Protein AF-0000000079959544 (afdb_homodimer)

Secondary structure (DSSP, 8-state):
-----------S---SS-SS-HHHHHHHHTT-TTSPEEPHHHHHHHHHHHHHHHHHHHHHHHHHHHTSSS--SEE-HHHHHHHHHH-GGGGGGTTTS-TT--HHHHHHH-/---------------SS-SS-HHHHHHHHTT-TTSPEEPHHHHHHHHHHHHHHHHHHHHHHHHHHHTSSS--SEE-HHHHHHHHHH-GGGGGGTTTS-TT--HHHHHHH-

Nearest PDB structures (foldseek):
  4g92-assembly1_C  TM=9.114E-01  e=3.186E-04  Aspergillus nidulans FGSC A4
  8com-assembly1_C  TM=7.267E-01  e=1.396E-02  Trypanosoma brucei brucei TREU927
  3b6f-assembly1_G  TM=7.085E-01  e=1.571E-02  Xenopus laevis
  8txx-assembly1_G  TM=6.227E-01  e=1.667E-02  Homo sapiens
  7edx-assembly1_j  TM=7.314E-01  e=6.886E-01  Homo sapiens

Solvent-accessible surface area (backbone atoms only — not comparable to full-atom values): 12872 Å² total; per-residue (Å²): 128,85,79,78,78,66,74,78,63,72,76,71,75,58,62,61,62,65,79,62,59,62,70,55,52,47,50,59,58,57,66,42,81,87,53,64,48,67,35,72,56,22,48,46,50,50,42,46,51,46,54,52,44,51,48,51,54,48,52,46,20,49,51,50,51,68,68,39,89,69,84,69,68,61,40,44,44,58,38,47,16,47,30,29,68,72,32,77,61,34,51,92,39,38,83,79,42,45,72,80,63,49,66,71,52,50,63,68,71,77,129,87,80,79,77,67,75,79,64,70,78,69,75,59,64,60,62,64,78,60,59,62,68,56,52,46,49,59,58,56,67,42,80,89,51,64,48,66,36,73,54,21,48,48,49,50,43,46,51,46,52,52,45,52,48,51,52,49,50,47,19,49,49,51,51,67,68,39,88,67,84,67,68,62,40,43,44,57,38,47,15,48,29,30,69,74,33,75,60,33,51,91,39,38,82,79,41,46,70,83,64,48,68,70,53,51,62,67,71,79

Foldseek 3Di:
DPPCVPPPPPPPPPVPDLPDDLVVLLCVVPVDVVDDDADSVRSVVVSVVVVVVVVVLVVLLVVQQVPDPDHDDDGDLLSSQVSLVVDDVNVVCCVVSDNPDDPVRVVVVD/DPPCVPPPPPPPPPPPDLPDDLVVLLCVVPVDVPDDDADSVRSVVVSVVVVVVVVVLVVLLVVQQVPDPDHDDDGDLLSSQVSLVVDDVNVVCNVVSDNPDDPVRVVVVD

Radius of gyration: 18.06 Å; Cα contacts (8 Å, |Δi|>4): 255; chains: 2; bounding box: 32×45×69 Å

pLDDT: mean 78.4, std 22.44, range [27.67, 96.44]

Sequence (220 aa):
MPYNNTPIAPSQEVSGQVSLPLARVQKIINADPERLHTSKNAAFAIALATEMFIQHLATTTHNVVKAERKPRRNIQYRDVSTAVAKTDNLEFLVDVVPKTMTFKEFKKKQMPYNNTPIAPSQEVSGQVSLPLARVQKIINADPERLHTSKNAAFAIALATEMFIQHLATTTHNVVKAERKPRRNIQYRDVSTAVAKTDNLEFLVDVVPKTMTFKEFKKKQ

Organism: NCBI:txid1448308

Structure (mmCIF, N/CA/C/O backbone):
data_AF-0000000079959544-model_v1
#
loop_
_entity.id
_entity.type
_entity.pdbx_description
1 polymer 'Histone-fold-containing protein'
#
loop_
_atom_site.group_PDB
_atom_site.id
_atom_site.type_symbol
_atom_site.label_atom_id
_atom_site.label_alt_id
_atom_site.label_comp_id
_atom_site.label_asym_id
_atom_site.label_entity_id
_atom_site.label_seq_id
_atom_site.pdbx_PDB_ins_code
_atom_site.Cartn_x
_atom_site.Cartn_y
_atom_site.Cartn_z
_atom_site.occupancy
_atom_site.B_iso_or_equiv
_atom_site.auth_seq_id
_atom_site.auth_comp_id
_atom_site.auth_asym_id
_atom_site.auth_atom_id
_atom_site.pdbx_PDB_model_num
ATOM 1 N N . MET A 1 1 ? 19.188 11.258 31.047 1 29.55 1 MET A N 1
ATOM 2 C CA . MET A 1 1 ? 18.25 10.133 31.094 1 29.55 1 MET A CA 1
ATOM 3 C C . MET A 1 1 ? 18.172 9.453 29.734 1 29.55 1 MET A C 1
ATOM 5 O O . MET A 1 1 ? 18.141 10.117 28.703 1 29.55 1 MET A O 1
ATOM 9 N N . PRO A 1 2 ? 18.672 8.203 29.5 1 30.78 2 PRO A N 1
ATOM 10 C CA . PRO A 1 2 ? 18.891 7.617 28.172 1 30.78 2 PRO A CA 1
ATOM 11 C C . PRO A 1 2 ? 17.594 7.449 27.391 1 30.78 2 PRO A C 1
ATOM 13 O O . PRO A 1 2 ? 16.547 7.148 27.969 1 30.78 2 PRO A O 1
ATOM 16 N N . TYR A 1 3 ? 17.297 8.305 26.469 1 31.3 3 TYR A N 1
ATOM 17 C CA . TYR A 1 3 ? 16.078 8.258 25.656 1 31.3 3 TYR A CA 1
ATOM 18 C C . TYR A 1 3 ? 15.898 6.875 25.031 1 31.3 3 TYR A C 1
ATOM 20 O O . TYR A 1 3 ? 16.75 6.418 24.266 1 31.3 3 TYR A O 1
ATOM 28 N N . ASN A 1 4 ? 15.25 5.871 25.734 1 29.47 4 ASN A N 1
ATOM 29 C CA . ASN A 1 4 ? 14.945 4.504 25.328 1 29.47 4 ASN A CA 1
ATOM 30 C C . ASN A 1 4 ? 14.32 4.457 23.938 1 29.47 4 ASN A C 1
ATOM 32 O O . ASN A 1 4 ? 13.203 4.938 23.734 1 29.47 4 ASN A O 1
ATOM 36 N N . ASN A 1 5 ? 15.023 4.695 22.859 1 30.94 5 ASN A N 1
ATOM 37 C CA . ASN A 1 5 ? 14.625 4.508 21.469 1 30.94 5 ASN A CA 1
ATOM 38 C C . ASN A 1 5 ? 14.023 3.127 21.234 1 30.94 5 ASN A C 1
ATOM 40 O O . ASN A 1 5 ? 14.711 2.209 20.797 1 30.94 5 ASN A O 1
ATOM 44 N N . THR A 1 6 ? 13.188 2.678 22.203 1 29.36 6 THR A N 1
ATOM 45 C CA . THR A 1 6 ? 12.641 1.338 22 1 29.36 6 THR A CA 1
ATOM 46 C C . THR A 1 6 ? 11.984 1.228 20.625 1 29.36 6 THR A C 1
ATOM 48 O O . THR A 1 6 ? 11.156 2.066 20.25 1 29.36 6 THR A O 1
ATOM 51 N N . PRO A 1 7 ? 12.492 0.554 19.703 1 28 7 PRO A N 1
ATOM 52 C CA . PRO A 1 7 ? 11.906 0.347 18.375 1 28 7 PRO A CA 1
ATOM 53 C C . PRO A 1 7 ? 10.438 -0.07 18.453 1 28 7 PRO A C 1
ATOM 55 O O . PRO A 1 7 ? 10.047 -0.841 19.328 1 28 7 PRO A O 1
ATOM 58 N N . ILE A 1 8 ? 9.477 0.835 18.344 1 32.97 8 ILE A N 1
ATOM 59 C CA . ILE A 1 8 ? 8.055 0.479 18.359 1 32.97 8 ILE A CA 1
ATOM 60 C C . ILE A 1 8 ? 7.84 -0.784 17.531 1 32.97 8 ILE A C 1
ATOM 62 O O . ILE A 1 8 ? 8.18 -0.821 16.344 1 32.97 8 ILE A O 1
ATOM 66 N N . ALA A 1 9 ? 7.875 -1.942 18.078 1 31.09 9 ALA A N 1
ATOM 67 C CA . ALA A 1 9 ? 7.551 -3.238 17.484 1 31.09 9 ALA A CA 1
ATOM 68 C C . ALA A 1 9 ? 6.293 -3.15 16.641 1 31.09 9 ALA A C 1
ATOM 70 O O . ALA A 1 9 ? 5.398 -2.348 16.906 1 31.09 9 ALA A O 1
ATOM 71 N N . PRO A 1 10 ? 6.398 -3.322 15.359 1 31.2 10 PRO A N 1
ATOM 72 C CA . PRO A 1 10 ? 5.137 -3.359 14.617 1 31.2 10 PRO A CA 1
ATOM 73 C C . PRO A 1 10 ? 3.98 -3.912 15.453 1 31.2 10 PRO A C 1
ATOM 75 O O . PRO A 1 10 ? 4.188 -4.793 16.297 1 31.2 10 PRO A O 1
ATOM 78 N N . SER A 1 11 ? 3.256 -3.084 16.094 1 33.31 11 SER A N 1
ATOM 79 C CA . SER A 1 11 ? 2.1 -3.684 16.75 1 33.31 11 SER A CA 1
ATOM 80 C C . SER A 1 11 ? 1.673 -4.973 16.062 1 33.31 11 SER A C 1
ATOM 82 O O . SER A 1 11 ? 1.359 -4.965 14.867 1 33.31 11 SER A O 1
ATOM 84 N N . GLN A 1 12 ? 2.256 -6.047 16.344 1 35.56 12 GLN A N 1
ATOM 85 C CA . GLN A 1 12 ? 1.989 -7.445 16.031 1 35.56 12 GLN A CA 1
ATOM 86 C C . GLN A 1 12 ? 0.494 -7.699 15.867 1 35.56 12 GLN A C 1
ATOM 88 O O . GLN A 1 12 ? 0.086 -8.781 15.438 1 35.56 12 GLN A O 1
ATOM 93 N N . GLU A 1 13 ? -0.314 -7.105 16.734 1 32.69 13 GLU A N 1
ATOM 94 C CA . GLU A 1 13 ? -1.631 -7.715 16.578 1 32.69 13 GLU A CA 1
ATOM 95 C C . GLU A 1 13 ? -2.215 -7.418 15.203 1 32.69 13 GLU A C 1
ATOM 97 O O . GLU A 1 13 ? -2.74 -6.328 14.969 1 32.69 13 GLU A O 1
ATOM 102 N N . VAL A 1 14 ? -1.515 -7.449 14.18 1 36.56 14 VAL A N 1
ATOM 103 C CA . VAL A 1 14 ? -2.258 -7.562 12.93 1 36.56 14 VAL A CA 1
ATOM 104 C C . VAL A 1 14 ? -3.539 -8.359 13.164 1 36.56 14 VAL A C 1
ATOM 106 O O . VAL A 1 14 ? -3.486 -9.547 13.508 1 36.56 14 VAL A O 1
ATOM 109 N N . SER A 1 15 ? -4.492 -7.922 13.789 1 36.22 15 SER A N 1
ATOM 110 C CA . SER A 1 15 ? -5.715 -8.719 13.789 1 36.22 15 SER A CA 1
ATOM 111 C C . SER A 1 15 ? -5.832 -9.547 12.508 1 36.22 15 SER A C 1
ATOM 113 O O . SER A 1 15 ? -5.418 -9.102 11.438 1 36.22 15 SER A O 1
ATOM 115 N N . GLY A 1 16 ? -5.633 -10.875 12.5 1 40.5 16 GLY A N 1
ATOM 116 C CA . GLY A 1 16 ? -5.855 -11.836 11.438 1 40.5 16 GLY A CA 1
ATOM 117 C C . GLY A 1 16 ? -6.754 -11.312 10.336 1 40.5 16 GLY A C 1
ATOM 118 O O . GLY A 1 16 ? -6.918 -11.961 9.297 1 40.5 16 GLY A O 1
ATOM 119 N N . GLN A 1 17 ? -7.711 -10.523 10.617 1 49 17 GLN A N 1
ATOM 120 C CA . GLN A 1 17 ? -8.68 -10.203 9.57 1 49 17 GLN A CA 1
ATOM 121 C C . GLN A 1 17 ? -8.195 -9.031 8.719 1 49 17 GLN A C 1
ATOM 123 O O . GLN A 1 17 ? -7.777 -8 9.25 1 49 17 GLN A O 1
ATOM 128 N N . VAL A 1 18 ? -7.609 -9.344 7.617 1 54.62 18 VAL A N 1
ATOM 129 C CA . VAL A 1 18 ? -7.395 -8.281 6.645 1 54.62 18 VAL A CA 1
ATOM 130 C C . VAL A 1 18 ? -8.523 -7.262 6.734 1 54.62 18 VAL A C 1
ATOM 132 O O . VAL A 1 18 ? -9.703 -7.625 6.656 1 54.62 18 VAL A O 1
ATOM 135 N N . SER A 1 19 ? -8.203 -6.066 7.199 1 66.31 19 SER A N 1
ATOM 136 C CA . SER A 1 19 ? -9.203 -5.031 7.406 1 66.31 19 SER A CA 1
ATOM 137 C C . SER A 1 19 ? -9.727 -4.492 6.074 1 66.31 19 SER A C 1
ATOM 139 O O . SER A 1 19 ? -10.867 -4.039 5.984 1 66.31 19 SER A O 1
ATOM 141 N N . LEU A 1 20 ? -8.773 -4.668 5.051 1 81.12 20 LEU A N 1
ATOM 142 C CA . LEU A 1 20 ? -9.227 -4.164 3.758 1 81.12 20 LEU A CA 1
ATOM 143 C C . LEU A 1 20 ? -10.164 -5.16 3.084 1 81.12 20 LEU A C 1
ATOM 145 O O . LEU A 1 20 ? -9.93 -6.371 3.127 1 81.12 20 LEU A O 1
ATOM 149 N N . PRO A 1 21 ? -11.297 -4.637 2.574 1 80.12 21 PRO A N 1
ATOM 150 C CA . PRO A 1 21 ? -12.172 -5.562 1.854 1 80.12 21 PRO A CA 1
ATOM 151 C C . PRO A 1 21 ? -11.492 -6.215 0.656 1 80.12 21 PRO A C 1
ATOM 153 O O . PRO A 1 21 ? -10.977 -5.516 -0.221 1 80.12 21 PRO A O 1
ATOM 156 N N . LEU A 1 22 ? -11.516 -7.512 0.655 1 85.19 22 LEU A N 1
ATOM 157 C CA . LEU A 1 22 ? -10.867 -8.273 -0.401 1 85.19 22 LEU A CA 1
ATOM 158 C C . LEU A 1 22 ? -11.469 -7.949 -1.763 1 85.19 22 LEU A C 1
ATOM 160 O O . LEU A 1 22 ? -10.758 -7.891 -2.766 1 85.19 22 LEU A O 1
ATOM 164 N N . ALA A 1 23 ? -12.781 -7.711 -1.755 1 85.12 23 ALA A N 1
ATOM 165 C CA . ALA A 1 23 ? -13.477 -7.418 -3.002 1 85.12 23 ALA A CA 1
ATOM 166 C C . ALA A 1 23 ? -12.93 -6.152 -3.656 1 85.12 23 ALA A C 1
ATOM 168 O O . ALA A 1 23 ? -12.789 -6.09 -4.879 1 85.12 23 ALA A O 1
ATOM 169 N N . ARG A 1 24 ? -12.594 -5.176 -2.871 1 86.44 24 ARG A N 1
ATOM 170 C CA . ARG A 1 24 ? -12.078 -3.92 -3.408 1 86.44 24 ARG A CA 1
ATOM 171 C C . ARG A 1 24 ? -10.641 -4.074 -3.883 1 86.44 24 ARG A C 1
ATOM 173 O O . ARG A 1 24 ? -10.258 -3.529 -4.922 1 86.44 24 ARG A O 1
ATOM 180 N N . VAL A 1 25 ? -9.914 -4.789 -3.143 1 90.5 25 VAL A N 1
ATOM 181 C CA . VAL A 1 25 ? -8.531 -5.062 -3.539 1 90.5 25 VAL A CA 1
ATOM 182 C C . VAL A 1 25 ? -8.516 -5.793 -4.879 1 90.5 25 VAL A C 1
ATOM 184 O O . VAL A 1 25 ? -7.773 -5.422 -5.789 1 90.5 25 VAL A O 1
ATOM 187 N N . GLN A 1 26 ? -9.383 -6.758 -4.988 1 89.88 26 GLN A N 1
ATOM 188 C CA . GLN A 1 26 ? -9.477 -7.523 -6.227 1 89.88 26 GLN A CA 1
ATOM 189 C C . GLN A 1 26 ? -9.906 -6.633 -7.391 1 89.88 26 GLN A C 1
ATOM 191 O O . GLN A 1 26 ? -9.406 -6.789 -8.508 1 89.88 26 GLN A O 1
ATOM 196 N N . LYS A 1 27 ? -10.797 -5.801 -7.113 1 89.31 27 LYS A N 1
ATOM 197 C CA . LYS A 1 27 ? -11.242 -4.871 -8.148 1 89.31 27 LYS A CA 1
ATOM 198 C C . LYS A 1 27 ? -10.07 -4.051 -8.688 1 89.31 27 LYS A C 1
ATOM 200 O O . LYS A 1 27 ? -9.961 -3.848 -9.898 1 89.31 27 LYS A O 1
ATOM 205 N N . ILE A 1 28 ? -9.25 -3.617 -7.812 1 91.25 28 ILE A N 1
ATOM 206 C CA . ILE A 1 28 ? -8.109 -2.801 -8.211 1 91.25 28 ILE A CA 1
ATOM 207 C C . ILE A 1 28 ? -7.121 -3.648 -9.016 1 91.25 28 ILE A C 1
ATOM 209 O O . ILE A 1 28 ? -6.594 -3.201 -10.031 1 91.25 28 ILE A O 1
ATOM 213 N N . ILE A 1 29 ? -6.879 -4.863 -8.578 1 91.25 29 ILE A N 1
ATOM 214 C CA . ILE A 1 29 ? -5.957 -5.773 -9.242 1 91.25 29 ILE A CA 1
ATOM 215 C C . ILE A 1 29 ? -6.465 -6.09 -10.648 1 91.25 29 ILE A C 1
ATOM 217 O O . ILE A 1 29 ? -5.695 -6.086 -11.609 1 91.25 29 ILE A O 1
ATOM 221 N N . ASN A 1 30 ? -7.754 -6.27 -10.781 1 87.31 30 ASN A N 1
ATOM 222 C CA . ASN A 1 30 ? -8.359 -6.742 -12.023 1 87.31 30 ASN A CA 1
ATOM 223 C C . ASN A 1 30 ? -8.703 -5.582 -12.953 1 87.31 30 ASN A C 1
ATOM 225 O O . ASN A 1 30 ? -9.242 -5.793 -14.039 1 87.31 30 ASN A O 1
ATOM 229 N N . ALA A 1 31 ? -8.461 -4.418 -12.445 1 84.5 31 ALA A N 1
ATOM 230 C CA . ALA A 1 31 ? -8.758 -3.254 -13.273 1 84.5 31 ALA A CA 1
ATOM 231 C C . ALA A 1 31 ? -7.914 -3.26 -14.547 1 84.5 31 ALA A C 1
ATOM 233 O O . ALA A 1 31 ? -8.258 -2.602 -15.531 1 84.5 31 ALA A O 1
ATOM 234 N N . ASP A 1 32 ? -6.883 -3.971 -14.484 1 82.25 32 ASP A N 1
ATOM 235 C CA . ASP A 1 32 ? -6.043 -4.148 -15.664 1 82.25 32 ASP A CA 1
ATOM 236 C C . ASP A 1 32 ? -6.316 -5.492 -16.328 1 82.25 32 ASP A C 1
ATOM 238 O O . ASP A 1 32 ? -5.91 -6.539 -15.828 1 82.25 32 ASP A O 1
ATOM 242 N N . PRO A 1 33 ? -6.93 -5.434 -17.531 1 83 33 PRO A N 1
ATOM 243 C CA . PRO A 1 33 ? -7.32 -6.684 -18.188 1 83 33 PRO A CA 1
ATOM 244 C C . PRO A 1 33 ? -6.125 -7.473 -18.719 1 83 33 PRO A C 1
ATOM 246 O O . PRO A 1 33 ? -6.262 -8.648 -19.062 1 83 33 PRO A O 1
ATOM 249 N N . GLU A 1 34 ? -4.957 -6.91 -18.797 1 86.25 34 GLU A N 1
ATOM 250 C CA . GLU A 1 34 ? -3.791 -7.602 -19.344 1 86.25 34 GLU A CA 1
ATOM 251 C C . GLU A 1 34 ? -3.104 -8.445 -18.266 1 86.25 34 GLU A C 1
ATOM 253 O O . GLU A 1 34 ? -2.213 -9.234 -18.578 1 86.25 34 GLU A O 1
ATOM 258 N N . ARG A 1 35 ? -3.666 -8.281 -17.109 1 86.19 35 ARG A N 1
ATOM 259 C CA . ARG A 1 35 ? -3.027 -9.023 -16.016 1 86.19 35 ARG A CA 1
ATOM 260 C C . ARG A 1 35 ? -3.66 -10.398 -15.852 1 86.19 35 ARG A C 1
ATOM 262 O O . ARG A 1 35 ? -4.832 -10.594 -16.188 1 86.19 35 ARG A O 1
ATOM 269 N N . LEU A 1 36 ? -2.842 -11.289 -15.445 1 89.88 36 LEU A N 1
ATOM 270 C CA . LEU A 1 36 ? -3.299 -12.641 -15.125 1 89.88 36 LEU A CA 1
ATOM 271 C C . LEU A 1 36 ? -4.316 -12.617 -13.992 1 89.88 36 LEU A C 1
ATOM 273 O O . LEU A 1 36 ? -4.336 -11.68 -13.188 1 89.88 36 LEU A O 1
ATOM 277 N N . HIS A 1 37 ? -5.129 -13.68 -14.008 1 91.81 37 HIS A N 1
ATOM 278 C CA . HIS A 1 37 ? -6.059 -13.867 -12.898 1 91.81 37 HIS A CA 1
ATOM 279 C C . HIS A 1 37 ? -5.32 -14.086 -11.586 1 91.81 37 HIS A C 1
ATOM 281 O O . HIS A 1 37 ? -4.352 -14.844 -11.531 1 91.81 37 HIS A O 1
ATOM 287 N N . THR A 1 38 ? -5.82 -13.391 -10.594 1 92.75 38 THR A N 1
ATOM 288 C CA . THR A 1 38 ? -5.223 -13.516 -9.266 1 92.75 38 THR A CA 1
ATOM 289 C C . THR A 1 38 ? -6.055 -14.453 -8.383 1 92.75 38 THR A C 1
ATOM 291 O O . THR A 1 38 ? -7.246 -14.219 -8.18 1 92.75 38 THR A O 1
ATOM 294 N N . SER A 1 39 ? -5.449 -15.516 -7.887 1 91.06 39 SER A N 1
ATOM 295 C CA . SER A 1 39 ? -6.129 -16.438 -6.984 1 91.06 39 SER A CA 1
ATOM 296 C C . SER A 1 39 ? -6.574 -15.734 -5.707 1 91.06 39 SER A C 1
ATOM 298 O O . SER A 1 39 ? -6.047 -14.68 -5.359 1 91.06 39 SER A O 1
ATOM 300 N N . LYS A 1 40 ? -7.504 -16.359 -4.965 1 87.62 40 LYS A N 1
ATOM 301 C CA . LYS A 1 40 ? -7.98 -15.805 -3.705 1 87.62 40 LYS A CA 1
ATOM 302 C C . LYS A 1 40 ? -6.848 -15.695 -2.688 1 87.62 40 LYS A C 1
ATOM 304 O O . LYS A 1 40 ? -6.758 -14.711 -1.952 1 87.62 40 LYS A O 1
ATOM 309 N N . ASN A 1 41 ? -5.98 -16.656 -2.701 1 90 41 ASN A N 1
ATOM 310 C CA . ASN A 1 41 ? -4.859 -16.656 -1.769 1 90 41 ASN A CA 1
ATOM 311 C C . ASN A 1 41 ? -3.867 -15.539 -2.1 1 90 41 ASN A C 1
ATOM 313 O O . ASN A 1 41 ? -3.301 -14.914 -1.198 1 90 41 ASN A O 1
ATOM 317 N N . ALA A 1 42 ? -3.697 -15.391 -3.365 1 93.12 42 ALA A N 1
ATOM 318 C CA . ALA A 1 42 ? -2.822 -14.305 -3.795 1 93.12 42 ALA A CA 1
ATOM 319 C C . ALA A 1 42 ? -3.428 -12.945 -3.457 1 93.12 42 ALA A C 1
ATOM 321 O O . ALA A 1 42 ? -2.727 -12.047 -2.988 1 93.12 42 ALA A O 1
ATOM 322 N N . ALA A 1 43 ? -4.68 -12.844 -3.686 1 91.88 43 ALA A N 1
ATOM 323 C CA . ALA A 1 43 ? -5.379 -11.609 -3.361 1 91.88 43 ALA A CA 1
ATOM 324 C C . ALA A 1 43 ? -5.293 -11.305 -1.868 1 91.88 43 ALA A C 1
ATOM 326 O O . ALA A 1 43 ? -5.141 -10.148 -1.473 1 91.88 43 ALA A O 1
ATOM 327 N N . PHE A 1 44 ? -5.324 -12.234 -1.107 1 89.44 44 PHE A N 1
ATOM 328 C CA . PHE A 1 44 ? -5.18 -12.086 0.336 1 89.44 44 PHE A CA 1
ATOM 329 C C . PHE A 1 44 ? -3.787 -11.578 0.692 1 89.44 44 PHE A C 1
ATOM 331 O O . PHE A 1 44 ? -3.641 -10.711 1.556 1 89.44 44 PHE A O 1
ATOM 338 N N . ALA A 1 45 ? -2.826 -12.156 0.126 1 93 45 ALA A N 1
ATOM 339 C CA . ALA A 1 45 ? -1.454 -11.719 0.362 1 93 45 ALA A CA 1
ATOM 340 C C . ALA A 1 45 ? -1.284 -10.242 0.007 1 93 45 ALA A C 1
ATOM 342 O O . ALA A 1 45 ? -0.637 -9.492 0.74 1 93 45 ALA A O 1
ATOM 343 N N . ILE A 1 46 ? -1.883 -9.891 -1.081 1 95 46 ILE A N 1
ATOM 344 C CA . ILE A 1 46 ? -1.786 -8.5 -1.525 1 95 46 ILE A CA 1
ATOM 345 C C . ILE A 1 46 ? -2.543 -7.598 -0.558 1 95 46 ILE A C 1
ATOM 347 O O . ILE A 1 46 ? -2.084 -6.496 -0.24 1 95 46 ILE A O 1
ATOM 351 N N . ALA A 1 47 ? -3.678 -8.055 -0.096 1 92.5 47 ALA A N 1
ATOM 352 C CA . ALA A 1 47 ? -4.449 -7.277 0.875 1 92.5 47 ALA A CA 1
ATOM 353 C C . ALA A 1 47 ? -3.662 -7.086 2.17 1 92.5 47 ALA A C 1
ATOM 355 O O . ALA A 1 47 ? -3.635 -5.984 2.729 1 92.5 47 ALA A O 1
ATOM 356 N N . LEU A 1 48 ? -3.033 -8.133 2.576 1 90.25 48 LEU A N 1
ATOM 357 C CA . LEU A 1 48 ? -2.193 -8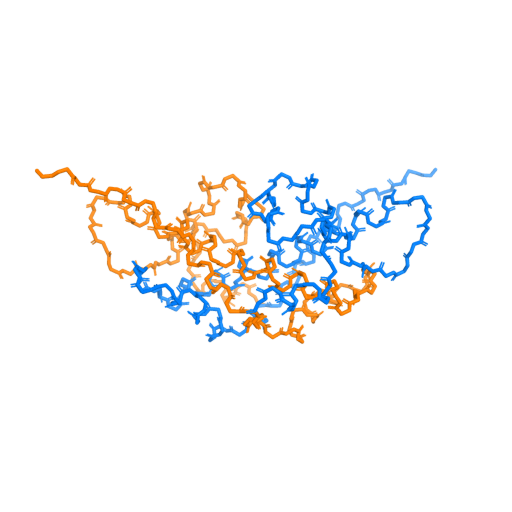.062 3.768 1 90.25 48 LEU A CA 1
ATOM 358 C C . LEU A 1 48 ? -1.032 -7.094 3.555 1 90.25 48 LEU A C 1
ATOM 360 O O . LEU A 1 48 ? -0.762 -6.246 4.406 1 90.25 48 LEU A O 1
ATOM 364 N N . ALA A 1 49 ? -0.357 -7.234 2.471 1 94.56 49 ALA A N 1
ATOM 365 C CA . ALA A 1 49 ? 0.743 -6.34 2.121 1 94.56 49 ALA A CA 1
ATOM 366 C C . ALA A 1 49 ? 0.279 -4.887 2.088 1 94.56 49 ALA A C 1
ATOM 368 O O . ALA A 1 49 ? 0.996 -3.988 2.535 1 94.56 49 ALA A O 1
ATOM 369 N N . THR A 1 50 ? -0.924 -4.719 1.564 1 94.88 50 THR A N 1
ATOM 370 C CA . THR A 1 50 ? -1.49 -3.379 1.444 1 94.88 50 THR A CA 1
ATOM 371 C C . THR A 1 50 ? -1.753 -2.777 2.822 1 94.88 50 THR A C 1
ATOM 373 O O . THR A 1 50 ? -1.487 -1.596 3.049 1 94.88 50 THR A O 1
ATOM 376 N N . GLU A 1 51 ? -2.236 -3.521 3.723 1 92.44 51 GLU A N 1
ATOM 377 C CA . GLU A 1 51 ? -2.445 -3.033 5.082 1 92.44 51 GLU A CA 1
ATOM 378 C C . GLU A 1 51 ? -1.125 -2.625 5.73 1 92.44 51 GLU A C 1
ATOM 380 O O . GLU A 1 51 ? -1.043 -1.58 6.379 1 92.44 51 GLU A O 1
ATOM 385 N N . MET A 1 52 ? -0.132 -3.426 5.516 1 92.38 52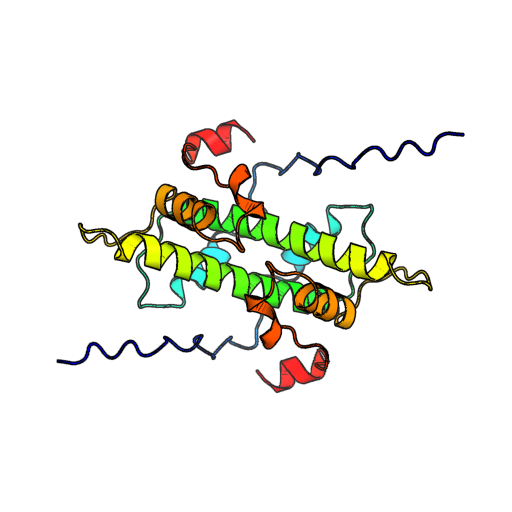 MET A N 1
ATOM 386 C CA . MET A 1 52 ? 1.187 -3.094 6.051 1 92.38 52 MET A CA 1
ATOM 387 C C . MET A 1 52 ? 1.733 -1.827 5.402 1 92.38 52 MET A C 1
ATOM 389 O O . MET A 1 52 ? 2.41 -1.032 6.059 1 92.38 52 MET A O 1
ATOM 393 N N . PHE A 1 53 ? 1.436 -1.711 4.184 1 94.38 53 PHE A N 1
ATOM 394 C CA . PHE A 1 53 ? 1.85 -0.503 3.48 1 94.38 53 PHE A CA 1
ATOM 395 C C . PHE A 1 53 ? 1.211 0.732 4.102 1 94.38 53 PHE A C 1
ATOM 397 O O . PHE A 1 53 ? 1.886 1.738 4.332 1 94.38 53 PHE A O 1
ATOM 404 N N . ILE A 1 54 ? -0.089 0.719 4.332 1 95.19 54 ILE A N 1
ATOM 405 C CA . ILE A 1 54 ? -0.783 1.844 4.953 1 95.19 54 ILE A CA 1
ATOM 406 C C . ILE A 1 54 ? -0.12 2.189 6.281 1 95.19 54 ILE A C 1
ATOM 408 O O . ILE A 1 54 ? 0.141 3.361 6.566 1 95.19 54 ILE A O 1
ATOM 412 N N . GLN A 1 55 ? 0.19 1.194 7.086 1 92.38 55 GLN A N 1
ATOM 413 C CA . GLN A 1 55 ? 0.843 1.416 8.375 1 92.38 55 GLN A CA 1
ATOM 414 C C . GLN A 1 55 ? 2.223 2.043 8.188 1 92.38 55 GLN A C 1
ATOM 416 O O . GLN A 1 55 ? 2.588 2.977 8.906 1 92.38 55 GLN A O 1
ATOM 421 N N . HIS A 1 56 ? 2.969 1.493 7.289 1 94.44 56 HIS A N 1
ATOM 422 C CA . HIS A 1 56 ? 4.305 2.008 7.008 1 94.44 56 HIS A CA 1
ATOM 423 C C . HIS A 1 56 ? 4.25 3.471 6.578 1 94.44 56 HIS A C 1
ATOM 425 O O . HIS A 1 56 ? 5.008 4.297 7.086 1 94.44 56 HIS A O 1
ATOM 431 N N . LEU A 1 57 ? 3.363 3.791 5.656 1 95.81 57 LEU A N 1
ATOM 432 C CA . LEU A 1 57 ? 3.225 5.16 5.176 1 95.81 57 LEU A CA 1
ATOM 433 C C . LEU A 1 57 ? 2.766 6.086 6.297 1 95.81 57 LEU A C 1
ATOM 435 O O . LEU A 1 57 ? 3.281 7.199 6.441 1 95.81 57 LEU A O 1
ATOM 439 N N . ALA A 1 58 ? 1.797 5.656 7.086 1 94.81 58 ALA A N 1
ATOM 440 C CA . ALA A 1 58 ? 1.317 6.449 8.219 1 94.81 58 ALA A CA 1
ATOM 441 C C . ALA A 1 58 ? 2.443 6.727 9.211 1 94.81 58 ALA A C 1
ATOM 443 O O . ALA A 1 58 ? 2.605 7.859 9.672 1 94.81 58 ALA A O 1
ATOM 444 N N . THR A 1 59 ? 3.213 5.703 9.508 1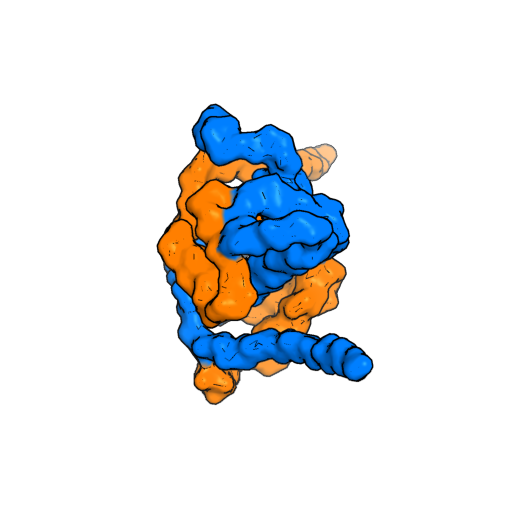 94.44 59 THR A N 1
ATOM 445 C CA . THR A 1 59 ? 4.32 5.844 10.445 1 94.44 59 THR A CA 1
ATOM 446 C C . THR A 1 59 ? 5.371 6.805 9.906 1 94.44 59 THR A C 1
ATOM 448 O O . THR A 1 59 ? 5.852 7.68 10.633 1 94.44 59 THR A O 1
ATOM 451 N N . THR A 1 60 ? 5.707 6.617 8.672 1 95.88 60 THR A N 1
ATOM 452 C CA . THR A 1 60 ? 6.699 7.484 8.047 1 95.88 60 THR A CA 1
ATOM 453 C C . THR A 1 60 ? 6.219 8.938 8.039 1 95.88 60 THR A C 1
ATOM 455 O O . THR A 1 60 ? 6.996 9.852 8.32 1 95.88 60 THR A O 1
ATOM 458 N N . THR A 1 61 ? 4.941 9.148 7.75 1 96.31 61 THR A N 1
ATOM 459 C CA . THR A 1 61 ? 4.359 10.484 7.75 1 96.31 61 THR A CA 1
ATOM 460 C C . THR A 1 61 ? 4.371 11.086 9.156 1 96.31 61 THR A C 1
ATOM 462 O O . THR A 1 61 ? 4.707 12.258 9.336 1 96.31 61 THR A O 1
ATOM 465 N N . HIS A 1 62 ? 4.059 10.289 10.109 1 94.75 62 HIS A N 1
ATOM 466 C CA . HIS A 1 62 ? 4.098 10.711 11.5 1 94.75 62 HIS A CA 1
ATOM 467 C C . HIS A 1 62 ? 5.5 11.172 11.898 1 94.75 62 HIS A C 1
ATOM 469 O O . HIS A 1 62 ? 5.656 12.195 12.57 1 94.75 62 HIS A O 1
ATOM 475 N N . ASN A 1 63 ? 6.465 10.438 11.477 1 94.38 63 ASN A N 1
ATOM 476 C CA . ASN A 1 63 ? 7.852 10.766 11.789 1 94.38 63 ASN A CA 1
ATOM 477 C C . ASN A 1 63 ? 8.258 12.102 11.18 1 94.38 63 ASN A C 1
ATOM 479 O O . ASN A 1 63 ? 9.039 12.852 11.766 1 94.38 63 ASN A O 1
ATOM 483 N N . VAL A 1 64 ? 7.766 12.367 10 1 94.5 64 VAL A N 1
ATOM 484 C CA . VAL A 1 64 ? 8.023 13.648 9.352 1 94.5 64 VAL A CA 1
ATOM 485 C C . VAL A 1 64 ? 7.488 14.789 10.219 1 94.5 64 VAL A C 1
ATOM 487 O O . VAL A 1 64 ? 8.18 15.789 10.43 1 94.5 64 VAL A O 1
ATOM 490 N N . VAL A 1 65 ? 6.27 14.633 10.75 1 95.31 65 VAL A N 1
ATOM 491 C CA . VAL A 1 65 ? 5.629 15.672 11.547 1 95.31 65 VAL A CA 1
ATOM 492 C C . VAL A 1 65 ? 6.359 15.828 12.875 1 95.31 65 VAL A C 1
ATOM 494 O O . VAL A 1 65 ? 6.617 16.953 13.328 1 95.31 65 VAL A O 1
ATOM 497 N N . LYS A 1 66 ? 6.777 14.742 13.461 1 94 66 LYS A N 1
ATOM 498 C CA . LYS A 1 66 ? 7.434 14.766 14.766 1 94 66 LYS A CA 1
ATOM 499 C C . LYS A 1 66 ? 8.836 15.352 14.664 1 94 66 LYS A C 1
ATOM 501 O O . LYS A 1 66 ? 9.391 15.828 15.664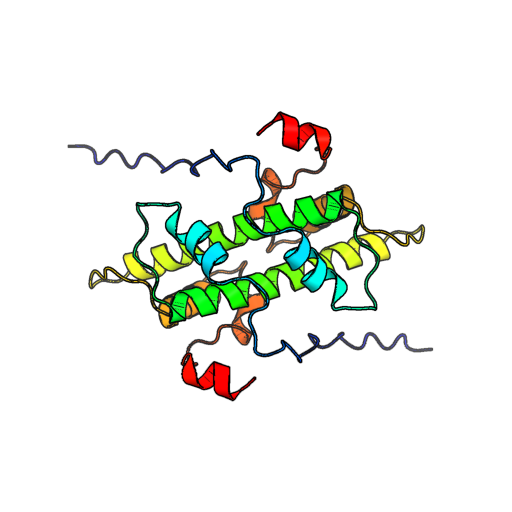 1 94 66 LYS A O 1
ATOM 506 N N . ALA A 1 67 ? 9.367 15.258 13.516 1 94.25 67 ALA A N 1
ATOM 507 C CA . ALA A 1 67 ? 10.719 15.781 13.312 1 94.25 67 ALA A CA 1
ATOM 508 C C . ALA A 1 67 ? 10.711 17.312 13.234 1 94.25 67 ALA A C 1
ATOM 510 O O . ALA A 1 67 ? 11.758 17.953 13.336 1 94.25 67 ALA A O 1
ATOM 511 N N . GLU A 1 68 ? 9.523 17.859 13.078 1 92.88 68 GLU A N 1
ATOM 512 C CA . GLU A 1 68 ? 9.422 19.312 13 1 92.88 68 GLU A CA 1
ATOM 513 C C . GLU A 1 68 ? 9.648 19.969 14.367 1 92.88 68 GLU A C 1
ATOM 515 O O . GLU A 1 68 ? 9.32 19.375 15.398 1 92.88 68 GLU A O 1
ATOM 520 N N . ARG A 1 69 ? 10.148 21.172 14.305 1 91.25 69 ARG A N 1
ATOM 521 C CA . ARG A 1 69 ? 10.469 21.906 15.523 1 91.25 69 ARG A CA 1
ATOM 522 C C . ARG A 1 69 ? 9.195 22.281 16.281 1 91.25 69 ARG A C 1
ATOM 524 O O . ARG A 1 69 ? 9.125 22.094 17.5 1 91.25 69 ARG A O 1
ATOM 531 N N . LYS A 1 70 ? 8.18 22.781 15.531 1 90.81 70 LYS A N 1
ATOM 532 C CA . LYS A 1 70 ? 6.902 23.141 16.125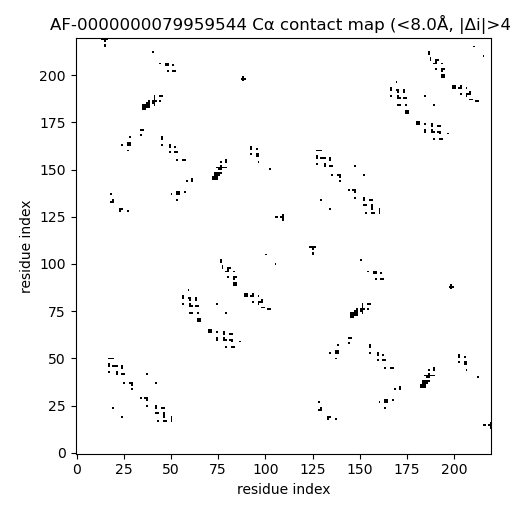 1 90.81 70 LYS A CA 1
ATOM 533 C C . LYS A 1 70 ? 5.977 21.938 16.219 1 90.81 70 LYS A C 1
ATOM 535 O O . LYS A 1 70 ? 5.645 21.312 15.203 1 90.81 70 LYS A O 1
ATOM 540 N N . PRO A 1 71 ? 5.676 21.594 17.469 1 88.94 71 PRO A N 1
ATOM 541 C CA . PRO A 1 71 ? 4.789 20.438 17.609 1 88.94 71 PRO A CA 1
ATOM 542 C C . PRO A 1 71 ? 3.424 20.656 16.969 1 88.94 71 PRO A C 1
ATOM 544 O O . PRO A 1 71 ? 2.865 21.75 17.062 1 88.94 71 PRO A O 1
ATOM 547 N N . ARG A 1 72 ? 3.004 19.766 16.234 1 90.5 72 ARG A N 1
ATOM 548 C CA . ARG A 1 72 ? 1.661 19.719 15.672 1 90.5 72 ARG A CA 1
ATOM 549 C C . ARG A 1 72 ? 0.922 18.469 16.109 1 90.5 72 ARG A C 1
ATOM 551 O O . ARG A 1 72 ? 1.547 17.469 16.5 1 90.5 72 ARG A O 1
ATOM 558 N N . ARG A 1 73 ? -0.426 18.656 16.109 1 88.44 73 ARG A N 1
ATOM 559 C CA . ARG A 1 73 ? -1.228 17.516 16.562 1 88.44 73 ARG A CA 1
ATOM 560 C C . ARG A 1 73 ? -1.944 16.859 15.391 1 88.44 73 ARG A C 1
ATOM 562 O O . ARG A 1 73 ? -2.701 15.898 15.578 1 88.44 73 ARG A O 1
ATOM 569 N N . ASN A 1 74 ? -1.735 17.359 14.211 1 93.12 74 ASN A N 1
ATOM 570 C CA . ASN A 1 74 ? -2.424 16.75 13.07 1 93.12 74 ASN A CA 1
ATOM 571 C C . ASN A 1 74 ? -1.468 16.5 11.906 1 93.12 74 ASN A C 1
ATOM 573 O O . ASN A 1 74 ? -0.402 17.109 11.828 1 93.12 74 ASN A O 1
ATOM 577 N N . ILE A 1 75 ? -1.805 15.562 11.148 1 94.31 75 ILE A N 1
ATOM 578 C CA . ILE A 1 75 ? -1.104 15.219 9.914 1 94.31 75 ILE A CA 1
ATOM 579 C C . ILE A 1 75 ? -1.836 15.828 8.727 1 94.31 75 ILE A C 1
ATOM 581 O O . ILE A 1 75 ? -3.061 15.719 8.617 1 94.31 75 ILE A O 1
ATOM 585 N N . GLN A 1 76 ? -1.1 16.484 7.84 1 93.88 76 GLN A N 1
ATOM 586 C CA . GLN A 1 76 ? -1.656 17.141 6.664 1 93.88 76 GLN A CA 1
ATOM 587 C C . GLN A 1 76 ? -1.142 16.5 5.379 1 93.88 76 GLN A C 1
ATOM 589 O O . GLN A 1 76 ? -0.229 15.672 5.414 1 93.88 76 GLN A O 1
ATOM 594 N N . TYR A 1 77 ? -1.78 16.906 4.305 1 93.88 77 TYR A N 1
ATOM 595 C CA . TYR A 1 77 ? -1.389 16.406 2.99 1 93.88 77 TYR A CA 1
ATOM 596 C C . TYR A 1 77 ? 0.103 16.609 2.754 1 93.88 77 TYR A C 1
ATOM 598 O O . TYR A 1 77 ? 0.795 15.695 2.303 1 93.88 77 TYR A O 1
ATOM 606 N N . ARG A 1 78 ? 0.583 17.797 3.018 1 93.56 78 ARG A N 1
ATOM 607 C CA . ARG A 1 78 ? 1.979 18.125 2.756 1 93.56 78 ARG A CA 1
ATOM 608 C C . ARG A 1 78 ? 2.916 17.172 3.486 1 93.56 78 ARG A C 1
ATOM 610 O O . ARG A 1 78 ? 4.023 16.891 3.016 1 93.56 78 ARG A O 1
ATOM 617 N N . ASP A 1 79 ? 2.496 16.719 4.68 1 95.81 79 ASP A N 1
ATOM 618 C CA . ASP A 1 79 ? 3.312 15.789 5.453 1 95.81 79 ASP A CA 1
ATOM 619 C C . ASP A 1 79 ? 3.432 14.438 4.746 1 95.81 79 ASP A C 1
ATOM 621 O O . ASP A 1 79 ? 4.504 13.828 4.742 1 95.81 79 ASP A O 1
ATOM 625 N N . VAL A 1 80 ? 2.316 14.016 4.148 1 96.12 80 VAL A N 1
ATOM 626 C CA . VAL A 1 80 ? 2.33 12.781 3.375 1 96.12 80 VAL A CA 1
ATOM 627 C C . VAL A 1 80 ? 3.252 12.938 2.168 1 96.12 80 VAL A C 1
ATOM 629 O O . VAL A 1 80 ? 4.09 12.07 1.904 1 96.12 80 VAL A O 1
ATOM 632 N N . SER A 1 81 ? 3.113 14.023 1.502 1 95.38 81 SER A N 1
ATOM 633 C CA . SER A 1 81 ? 3.949 14.297 0.337 1 95.38 81 SER A CA 1
ATOM 634 C C . SER A 1 81 ? 5.426 14.344 0.715 1 95.38 81 SER A C 1
ATOM 636 O O . SER A 1 81 ? 6.27 13.797 -0.001 1 95.38 81 SER A O 1
ATOM 638 N N . THR A 1 82 ? 5.719 14.969 1.778 1 95.5 82 THR A N 1
ATOM 639 C CA . THR A 1 82 ? 7.094 15.047 2.258 1 95.5 82 THR A CA 1
ATOM 640 C C . THR A 1 82 ? 7.625 13.656 2.602 1 95.5 82 THR A C 1
ATOM 642 O O . THR A 1 82 ? 8.758 13.312 2.248 1 95.5 82 THR A O 1
ATOM 645 N N . ALA A 1 83 ? 6.848 12.859 3.301 1 96.44 83 ALA A N 1
ATOM 646 C CA . ALA A 1 83 ? 7.238 11.492 3.639 1 96.44 83 ALA A CA 1
ATOM 647 C C . ALA A 1 83 ? 7.578 10.695 2.383 1 96.44 83 ALA A C 1
ATOM 649 O O . ALA A 1 83 ? 8.594 10 2.34 1 96.44 83 ALA A O 1
ATOM 650 N N . VAL A 1 84 ? 6.723 10.789 1.372 1 96.31 84 VAL A N 1
ATOM 651 C CA . VAL A 1 84 ? 6.918 10.086 0.112 1 96.31 84 VAL A CA 1
ATOM 652 C C . VAL A 1 84 ? 8.203 10.562 -0.558 1 96.31 84 VAL A C 1
ATOM 654 O O . VAL A 1 84 ? 8.984 9.75 -1.062 1 96.31 84 VAL A O 1
ATOM 657 N N . ALA A 1 85 ? 8.438 11.82 -0.542 1 94.88 85 ALA A N 1
ATOM 658 C CA . ALA A 1 85 ? 9.602 12.406 -1.201 1 94.88 85 ALA A CA 1
ATOM 659 C C . ALA A 1 85 ? 10.891 12.023 -0.488 1 94.88 85 ALA A C 1
ATOM 661 O O . ALA A 1 85 ? 11.938 11.859 -1.126 1 94.88 85 ALA A O 1
ATOM 662 N N . LYS A 1 86 ? 10.828 11.773 0.773 1 94.31 86 LYS A N 1
ATOM 663 C CA . LYS A 1 86 ? 12.039 11.594 1.562 1 94.31 86 LYS A CA 1
ATOM 664 C C . LYS A 1 86 ? 12.344 10.109 1.776 1 94.31 86 LYS A C 1
ATOM 666 O O . LYS A 1 86 ? 13.398 9.758 2.305 1 94.31 86 LYS A O 1
ATOM 671 N N . THR A 1 87 ? 11.406 9.258 1.479 1 94.25 87 THR A N 1
ATOM 672 C CA . THR A 1 87 ? 11.578 7.84 1.768 1 94.25 87 THR A CA 1
ATOM 673 C C . THR A 1 87 ? 11.844 7.055 0.486 1 94.25 87 THR A C 1
ATOM 675 O O . THR A 1 87 ? 10.992 6.996 -0.402 1 94.25 87 THR A O 1
ATOM 678 N N . ASP A 1 88 ? 12.922 6.34 0.501 1 93.69 88 ASP A N 1
ATOM 679 C CA . ASP A 1 88 ? 13.406 5.68 -0.709 1 93.69 88 ASP A CA 1
ATOM 680 C C . ASP A 1 88 ? 12.391 4.656 -1.217 1 93.69 88 ASP A C 1
ATOM 682 O O . ASP A 1 88 ? 12.109 4.594 -2.414 1 93.69 88 ASP A O 1
ATOM 686 N N . ASN A 1 89 ? 11.875 3.91 -0.353 1 93.38 89 ASN A N 1
ATOM 687 C CA . ASN A 1 89 ? 11.016 2.82 -0.805 1 93.38 89 ASN A CA 1
ATOM 688 C C . ASN A 1 89 ? 9.633 3.326 -1.198 1 93.38 89 ASN A C 1
ATOM 690 O O . ASN A 1 89 ? 8.773 2.543 -1.611 1 93.38 89 ASN A O 1
ATOM 694 N N . LEU A 1 90 ? 9.445 4.613 -1.166 1 95.44 90 LEU A N 1
ATOM 695 C CA . LEU A 1 90 ? 8.18 5.207 -1.564 1 95.44 90 LEU A CA 1
ATOM 696 C C . LEU A 1 90 ? 8.336 6.027 -2.84 1 95.44 90 LEU A C 1
ATOM 698 O O . LEU A 1 90 ? 7.418 6.75 -3.238 1 95.44 90 LEU A O 1
ATOM 702 N N . GLU A 1 91 ? 9.422 5.867 -3.463 1 92.88 91 GLU A N 1
ATOM 703 C CA . GLU A 1 91 ? 9.75 6.672 -4.633 1 92.88 91 GLU A CA 1
ATOM 704 C C . GLU A 1 91 ? 8.719 6.496 -5.738 1 92.88 91 GLU A C 1
ATOM 706 O O . GLU A 1 91 ? 8.43 7.43 -6.488 1 92.88 91 GLU A O 1
ATOM 711 N N . PHE A 1 92 ? 8.156 5.344 -5.871 1 91.25 92 PHE A N 1
ATOM 712 C CA . PHE A 1 92 ? 7.203 5.051 -6.934 1 91.25 92 PHE A CA 1
ATOM 713 C C . PHE A 1 92 ? 5.934 5.879 -6.762 1 91.25 92 PHE A C 1
ATOM 715 O O . PHE A 1 92 ? 5.117 5.973 -7.68 1 91.25 92 PHE A O 1
ATOM 722 N N . LEU A 1 93 ? 5.848 6.617 -5.668 1 94 93 LEU A N 1
ATOM 723 C CA . LEU A 1 93 ? 4.637 7.375 -5.367 1 94 93 LEU A CA 1
ATOM 724 C C . LEU A 1 93 ? 4.852 8.859 -5.617 1 94 93 LEU A C 1
ATOM 726 O O . LEU A 1 93 ? 3.912 9.656 -5.52 1 94 93 LEU A O 1
ATOM 730 N N . VAL A 1 94 ? 5.992 9.367 -5.898 1 90.94 94 VAL A N 1
ATOM 731 C CA . VAL A 1 94 ? 6.363 10.781 -5.875 1 90.94 94 VAL A CA 1
ATOM 732 C C . VAL A 1 94 ? 5.492 11.562 -6.859 1 90.94 94 VAL A C 1
ATOM 734 O O . VAL A 1 94 ? 5.105 12.703 -6.586 1 90.94 94 VAL A O 1
ATOM 737 N N . ASP A 1 95 ? 5.047 10.93 -7.91 1 87.94 95 ASP A N 1
ATOM 738 C CA . ASP A 1 95 ? 4.25 11.633 -8.914 1 87.94 95 ASP A CA 1
ATOM 739 C C . ASP A 1 95 ? 2.764 11.594 -8.555 1 87.94 95 ASP A C 1
ATOM 741 O O . ASP A 1 95 ? 1.975 12.391 -9.07 1 87.94 95 ASP A O 1
ATOM 745 N N . VAL A 1 96 ? 2.379 10.711 -7.762 1 84.62 96 VAL A N 1
ATOM 746 C CA . VAL A 1 96 ? 0.979 10.508 -7.402 1 84.62 96 VAL A CA 1
ATOM 747 C C . VAL A 1 96 ? 0.616 11.398 -6.215 1 84.62 96 VAL A C 1
ATOM 749 O O . VAL A 1 96 ? -0.521 11.859 -6.105 1 84.62 96 VAL A O 1
ATOM 752 N N . VAL A 1 97 ? 1.556 11.547 -5.312 1 89.38 97 VAL A N 1
ATOM 753 C CA . VAL A 1 97 ? 1.383 12.406 -4.141 1 89.38 97 VAL A CA 1
ATOM 754 C C . VAL A 1 97 ? 2.426 13.523 -4.156 1 89.38 97 VAL A C 1
ATOM 756 O O . VAL A 1 97 ? 3.357 13.516 -3.35 1 89.38 97 VAL A O 1
ATOM 759 N N . PRO A 1 98 ? 2.111 14.5 -5.086 1 82.06 98 PRO A N 1
ATOM 760 C CA . PRO A 1 98 ? 3.123 15.547 -5.203 1 82.06 98 PRO A CA 1
ATOM 761 C C . PRO A 1 98 ? 3.072 16.547 -4.051 1 82.06 98 PRO A C 1
ATOM 763 O O . PRO A 1 98 ? 2.068 16.625 -3.338 1 82.06 98 PRO A O 1
ATOM 766 N N . LYS A 1 99 ? 4.121 17.359 -3.855 1 79.25 99 LYS A N 1
ATOM 767 C CA . LYS A 1 99 ? 4.266 18.328 -2.779 1 79.25 99 LYS A CA 1
ATOM 768 C C . LYS A 1 99 ? 3.336 19.531 -2.986 1 79.25 99 LYS A C 1
ATOM 770 O O . LYS A 1 99 ? 2.889 20.141 -2.021 1 79.25 99 LYS A O 1
ATOM 775 N N . THR A 1 100 ? 2.965 19.797 -4.098 1 68.81 100 THR A N 1
ATOM 776 C CA . THR A 1 100 ? 2.328 21.078 -4.383 1 68.81 100 THR A CA 1
ATOM 777 C C . THR A 1 100 ? 0.825 20.891 -4.582 1 68.81 100 THR A C 1
ATOM 779 O O . THR A 1 100 ? 0.122 21.844 -4.914 1 68.81 100 THR A O 1
ATOM 782 N N . MET A 1 101 ? 0.28 19.734 -4.391 1 62.53 101 MET A N 1
ATOM 783 C CA . MET A 1 101 ? -1.115 19.641 -4.812 1 62.53 101 MET A CA 1
ATOM 784 C C . MET A 1 101 ? -2.051 19.703 -3.609 1 62.53 101 MET A C 1
ATOM 786 O O . MET A 1 101 ? -1.702 19.25 -2.52 1 62.53 101 MET A O 1
ATOM 790 N N . THR A 1 102 ? -2.988 20.672 -3.674 1 58 102 THR A N 1
ATOM 791 C CA . THR A 1 102 ? -4.078 20.703 -2.703 1 58 102 THR A CA 1
ATOM 792 C C . THR A 1 102 ? -5.172 19.703 -3.096 1 58 102 THR A C 1
ATOM 794 O O . THR A 1 102 ? -5.207 19.234 -4.234 1 58 102 THR A O 1
ATOM 797 N N . PHE A 1 103 ? -5.934 19.125 -2.07 1 56.5 103 PHE A N 1
ATOM 798 C CA . PHE A 1 103 ? -7.07 18.25 -2.328 1 56.5 103 PHE A CA 1
ATOM 799 C C . PHE A 1 103 ? -7.914 18.781 -3.48 1 56.5 103 PHE A C 1
ATOM 801 O O . PHE A 1 103 ? -8.336 18.016 -4.352 1 56.5 103 PHE A O 1
ATOM 808 N N . LYS A 1 104 ? -8.211 20.062 -3.383 1 57.31 104 LYS A N 1
ATOM 809 C CA . LYS A 1 104 ? -9.023 20.734 -4.398 1 57.31 104 LYS A CA 1
ATOM 810 C C . LYS A 1 104 ? -8.406 20.562 -5.785 1 57.31 104 LYS A C 1
ATOM 812 O O . LYS A 1 104 ? -9.117 20.312 -6.762 1 57.31 104 LYS A O 1
ATOM 817 N N . GLU A 1 105 ? -7.242 20.594 -5.836 1 58.97 105 GLU A N 1
ATOM 818 C CA . GLU A 1 105 ? -6.547 20.516 -7.113 1 58.97 105 GLU A CA 1
ATOM 819 C C . GLU A 1 105 ? -6.535 19.078 -7.645 1 58.97 105 GLU A C 1
ATOM 821 O O . GLU A 1 105 ? -6.652 18.859 -8.852 1 58.97 105 GLU A O 1
ATOM 826 N N . PHE A 1 106 ? -6.484 18.219 -6.75 1 56.97 106 PHE A N 1
ATOM 827 C CA . PHE A 1 106 ? -6.492 16.828 -7.148 1 56.97 106 PHE A CA 1
ATOM 828 C C . PHE A 1 106 ? -7.852 16.438 -7.715 1 56.97 106 PHE A C 1
ATOM 830 O O . PHE A 1 106 ? -7.926 15.75 -8.742 1 56.97 106 PHE A O 1
ATOM 837 N N . LYS A 1 107 ? -8.812 16.828 -6.973 1 57.91 107 LYS A N 1
ATOM 838 C CA . LYS A 1 107 ? -10.156 16.547 -7.457 1 57.91 107 LYS A CA 1
ATOM 839 C C . LYS A 1 107 ? -10.391 17.188 -8.82 1 57.91 107 LYS A C 1
ATOM 841 O O . LYS A 1 107 ? -11.164 16.672 -9.633 1 57.91 107 LYS A O 1
ATOM 846 N N . LYS A 1 108 ? -9.719 18.344 -9 1 55.78 108 LYS A N 1
ATOM 847 C CA . LYS A 1 108 ? -9.922 19.031 -10.273 1 55.78 108 LYS A CA 1
ATOM 848 C C . LYS A 1 108 ? -9.211 18.297 -11.406 1 55.78 108 LYS A C 1
ATOM 850 O O . LYS A 1 108 ? -9.641 18.359 -12.562 1 55.78 108 LYS A O 1
ATOM 855 N N . LYS A 1 109 ? -8.258 17.594 -11.055 1 52.28 109 LYS A N 1
ATOM 856 C CA . LYS A 1 109 ? -7.48 16.938 -12.109 1 52.28 109 LYS A CA 1
ATOM 857 C C . LYS A 1 109 ? -8.055 15.57 -12.453 1 52.28 109 LYS A C 1
ATOM 859 O O . LYS A 1 109 ? -7.645 14.953 -13.43 1 52.28 109 LYS A O 1
ATOM 864 N N . GLN A 1 110 ? -8.914 15.031 -11.703 1 47.91 110 GLN A N 1
ATOM 865 C CA . GLN A 1 110 ? -9.602 13.789 -12.039 1 47.91 110 GLN A CA 1
ATOM 866 C C . GLN A 1 110 ? -10.844 14.055 -12.883 1 47.91 110 GLN A C 1
ATOM 868 O O . GLN A 1 110 ? -11.156 13.297 -13.805 1 47.91 110 GLN A O 1
ATOM 873 N N . MET B 1 1 ? 8.914 -8.195 -38.688 1 30.25 1 MET B N 1
ATOM 874 C CA . MET B 1 1 ? 7.93 -7.184 -38.312 1 30.25 1 MET B CA 1
ATOM 875 C C . MET B 1 1 ? 8.25 -6.586 -36.938 1 30.25 1 MET B C 1
ATOM 877 O O . MET B 1 1 ? 8.656 -7.305 -36.031 1 30.25 1 MET B O 1
ATOM 881 N N . PRO B 1 2 ? 8.688 -5.312 -36.781 1 31.3 2 PRO B N 1
ATOM 882 C CA . PRO B 1 2 ? 9.281 -4.773 -35.562 1 31.3 2 PRO B CA 1
ATOM 883 C C . PRO B 1 2 ? 8.32 -4.797 -34.375 1 31.3 2 PRO B C 1
ATOM 885 O O . PRO B 1 2 ? 7.117 -4.59 -34.562 1 31.3 2 PRO B O 1
ATOM 888 N N . TYR B 1 3 ? 8.445 -5.719 -33.438 1 31.38 3 TYR B N 1
ATOM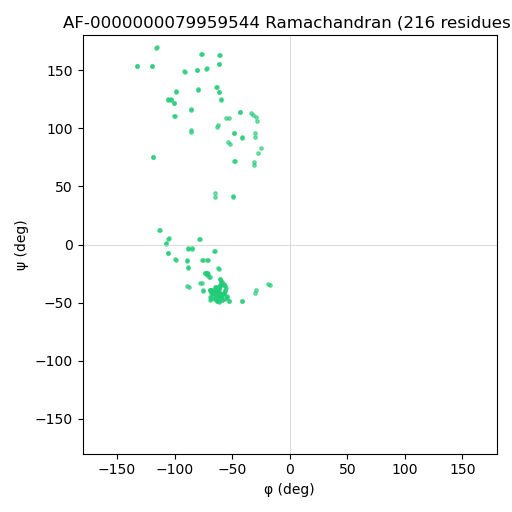 889 C CA . TYR B 1 3 ? 7.574 -5.875 -32.281 1 31.38 3 TYR B CA 1
ATOM 890 C C . TYR B 1 3 ? 7.469 -4.57 -31.5 1 31.38 3 TYR B C 1
ATOM 892 O O . TYR B 1 3 ? 8.484 -4.031 -31.062 1 31.38 3 TYR B O 1
ATOM 900 N N . ASN B 1 4 ? 6.516 -3.643 -31.828 1 30.16 4 ASN B N 1
ATOM 901 C CA . ASN B 1 4 ? 6.215 -2.35 -31.219 1 30.16 4 ASN B CA 1
ATOM 902 C C . ASN B 1 4 ? 6.105 -2.457 -29.703 1 30.16 4 ASN B C 1
ATOM 904 O O . ASN B 1 4 ? 5.188 -3.098 -29.188 1 30.16 4 ASN B O 1
ATOM 908 N N . ASN B 1 5 ? 7.156 -2.641 -28.938 1 29.88 5 ASN B N 1
ATOM 909 C CA . ASN B 1 5 ? 7.273 -2.598 -27.484 1 29.88 5 ASN B CA 1
ATOM 910 C C . ASN B 1 5 ? 6.641 -1.333 -26.906 1 29.88 5 ASN B C 1
ATOM 912 O O . ASN B 1 5 ? 7.34 -0.356 -26.625 1 29.88 5 ASN B O 1
ATOM 916 N N . THR B 1 6 ? 5.484 -0.958 -27.438 1 29.11 6 THR B N 1
ATOM 917 C CA . THR B 1 6 ? 4.918 0.279 -26.906 1 29.11 6 THR B CA 1
ATOM 918 C C . THR B 1 6 ? 4.77 0.205 -25.391 1 29.11 6 THR B C 1
ATOM 920 O O . THR B 1 6 ? 4.223 -0.765 -24.859 1 29.11 6 THR B O 1
ATOM 923 N N . PRO B 1 7 ? 5.508 0.871 -24.625 1 27.67 7 PRO B N 1
ATOM 924 C CA . PRO B 1 7 ? 5.441 0.911 -23.156 1 27.67 7 PRO B CA 1
ATOM 925 C C . PRO B 1 7 ? 4.023 1.141 -22.641 1 27.67 7 PRO B C 1
ATOM 927 O O . PRO B 1 7 ? 3.262 1.913 -23.234 1 27.67 7 PRO B O 1
ATOM 930 N N . ILE B 1 8 ? 3.256 0.121 -22.281 1 32.25 8 ILE B N 1
ATOM 931 C CA . ILE B 1 8 ? 1.914 0.275 -21.719 1 32.25 8 ILE B CA 1
ATOM 932 C C . ILE B 1 8 ? 1.896 1.425 -20.719 1 32.25 8 ILE B C 1
ATOM 934 O O . ILE B 1 8 ? 2.656 1.421 -19.75 1 32.25 8 ILE B O 1
ATOM 938 N N . ALA B 1 9 ? 1.584 2.615 -21.078 1 30.91 9 ALA B N 1
ATOM 939 C CA . ALA B 1 9 ? 1.377 3.814 -20.266 1 30.91 9 ALA B CA 1
ATOM 940 C C . ALA B 1 9 ? 0.551 3.502 -19.016 1 30.91 9 ALA B C 1
ATOM 942 O O . ALA B 1 9 ? -0.293 2.604 -19.031 1 30.91 9 ALA B O 1
ATOM 943 N N . PRO B 1 10 ? 1.096 3.607 -17.859 1 30.75 10 PRO B N 1
ATOM 944 C CA . PRO B 1 10 ? 0.226 3.418 -16.703 1 30.75 10 PRO B CA 1
ATOM 945 C C . PRO B 1 10 ? -1.216 3.842 -16.969 1 30.75 10 PRO B C 1
ATOM 947 O O . PRO B 1 10 ? -1.456 4.785 -17.719 1 30.75 10 PRO B O 1
ATOM 950 N N . SER B 1 11 ? -2.047 2.945 -17.312 1 33.12 11 SER B N 1
ATOM 951 C CA . SER B 1 11 ? -3.43 3.396 -17.438 1 33.12 11 SER B CA 1
ATOM 952 C C . SER B 1 11 ? -3.701 4.59 -16.516 1 33.12 11 SER B C 1
ATOM 954 O O . SER B 1 11 ? -3.578 4.48 -15.297 1 33.12 11 SER B O 1
ATOM 956 N N . GLN B 1 12 ? -3.334 5.738 -16.844 1 35.12 12 GLN B N 1
ATOM 957 C CA . GLN B 1 12 ? -3.609 7.082 -16.359 1 35.12 12 GLN B CA 1
ATOM 958 C C . GLN B 1 12 ? -5 7.164 -15.734 1 35.12 12 GLN B C 1
ATOM 960 O O . GLN B 1 12 ? -5.375 8.195 -15.172 1 35.12 12 GLN B O 1
ATOM 965 N N . GLU B 1 13 ? -5.953 6.496 -16.344 1 32.62 13 GLU B N 1
ATOM 966 C CA . GLU B 1 13 ? -7.219 6.965 -15.797 1 32.62 13 GLU B CA 1
ATOM 967 C C . GLU B 1 13 ? -7.34 6.609 -14.32 1 32.62 13 GLU B C 1
ATOM 969 O O . GLU B 1 13 ? -7.617 5.457 -13.969 1 32.62 13 GLU B O 1
ATOM 974 N N . VAL B 1 14 ? -6.414 6.758 -13.508 1 36.38 14 VAL B N 1
ATOM 975 C CA . VAL B 1 14 ? -6.789 6.801 -12.102 1 36.38 14 VAL B CA 1
ATOM 976 C C . VAL B 1 14 ? -8.188 7.406 -11.953 1 36.38 14 VAL B C 1
ATOM 978 O O . VAL B 1 14 ? -8.391 8.578 -12.266 1 36.38 14 VAL B O 1
ATOM 981 N N . SER B 1 15 ? -9.188 6.844 -12.344 1 36.28 15 SER B N 1
ATOM 982 C CA . SER B 1 15 ? -10.469 7.453 -11.992 1 36.28 15 SER B CA 1
ATOM 983 C C . SER B 1 15 ? -10.375 8.211 -10.672 1 36.28 15 SER B C 1
ATOM 985 O O . SER B 1 15 ? -9.625 7.812 -9.773 1 36.28 15 SER B O 1
ATOM 987 N N . GLY B 1 16 ? -10.422 9.547 -10.594 1 40.66 16 GLY B N 1
ATOM 988 C CA . GLY B 1 16 ? -10.484 10.445 -9.453 1 40.66 16 GLY B CA 1
ATOM 989 C C . GLY B 1 16 ? -10.953 9.766 -8.18 1 40.66 16 GLY B C 1
ATOM 990 O O . GLY B 1 16 ? -10.93 10.359 -7.105 1 40.66 16 GLY B O 1
ATOM 991 N N . GLN B 1 17 ? -11.82 8.82 -8.25 1 48.88 17 GLN B N 1
ATOM 992 C CA . GLN B 1 17 ? -12.414 8.344 -7.004 1 48.88 17 GLN B CA 1
ATOM 993 C C . GLN B 1 17 ? -11.547 7.266 -6.359 1 48.88 17 GLN B C 1
ATOM 995 O O . GLN B 1 17 ? -11.109 6.328 -7.031 1 48.88 17 GLN B O 1
ATOM 1000 N N . VAL B 1 18 ? -10.789 7.684 -5.426 1 54.69 18 VAL B N 1
ATOM 1001 C CA . VAL B 1 18 ? -10.156 6.672 -4.586 1 54.69 18 VAL B CA 1
ATOM 1002 C C . VAL B 1 18 ? -11.094 5.477 -4.418 1 54.69 18 VAL B C 1
ATOM 1004 O O . VAL B 1 18 ? -12.25 5.641 -4.043 1 54.69 18 VAL B O 1
ATOM 1007 N N . SER B 1 19 ? -10.68 4.352 -4.98 1 66.31 19 SER B N 1
ATOM 1008 C CA . SER B 1 19 ? -11.516 3.154 -4.957 1 66.31 19 SER B CA 1
ATOM 1009 C C . SER B 1 19 ? -11.578 2.555 -3.555 1 66.31 19 SER B C 1
ATOM 1011 O O . SER B 1 19 ? -12.57 1.92 -3.191 1 66.31 19 SER B O 1
ATOM 1013 N N . LEU B 1 20 ? -10.453 2.904 -2.811 1 81 20 LEU B N 1
ATOM 1014 C CA . LEU B 1 20 ? -10.477 2.348 -1.463 1 81 20 LEU B CA 1
ATOM 1015 C C . LEU B 1 20 ? -11.367 3.176 -0.544 1 81 20 LEU B C 1
ATOM 1017 O O . LEU B 1 20 ? -11.367 4.406 -0.615 1 81 20 LEU B O 1
ATOM 1021 N N . PRO B 1 21 ? -12.211 2.49 0.226 1 79.75 21 PRO B N 1
ATOM 1022 C CA . PRO B 1 21 ? -13.016 3.262 1.172 1 79.75 21 PRO B CA 1
ATOM 1023 C C . PRO B 1 21 ? -12.172 4.051 2.168 1 79.75 21 PRO B C 1
ATOM 1025 O O . PRO B 1 21 ? -11.344 3.469 2.875 1 79.75 21 PRO B O 1
ATOM 1028 N N . LEU B 1 22 ? -12.414 5.312 2.193 1 85 22 LEU B N 1
ATOM 1029 C CA . LEU B 1 22 ? -11.648 6.203 3.059 1 85 22 LEU B CA 1
ATOM 1030 C C . LEU B 1 22 ? -11.82 5.82 4.523 1 85 22 LEU B C 1
ATOM 1032 O O . LEU B 1 22 ? -10.875 5.91 5.309 1 85 22 LEU B O 1
ATOM 1036 N N . ALA B 1 23 ? -13.023 5.367 4.848 1 84.5 23 ALA B N 1
ATOM 1037 C CA . ALA B 1 23 ? -13.32 4.996 6.227 1 84.5 23 ALA B CA 1
ATOM 1038 C C . ALA B 1 23 ? -12.422 3.857 6.695 1 84.5 23 ALA B C 1
ATOM 1040 O O . ALA B 1 23 ? -11.961 3.852 7.84 1 84.5 23 ALA B O 1
ATOM 1041 N N . ARG B 1 24 ? -12.148 2.934 5.832 1 85.88 24 ARG B N 1
ATOM 1042 C CA . ARG B 1 24 ? -11.32 1.791 6.199 1 85.88 24 ARG B CA 1
ATOM 1043 C C . ARG B 1 24 ? -9.852 2.189 6.289 1 85.88 24 ARG B C 1
ATOM 1045 O O . ARG B 1 24 ? -9.133 1.744 7.188 1 85.88 24 ARG B O 1
ATOM 1052 N N . VAL B 1 25 ? -9.461 3 5.398 1 90.12 25 VAL B N 1
ATOM 1053 C CA . VAL B 1 25 ? -8.094 3.504 5.43 1 90.12 25 VAL B CA 1
ATOM 1054 C C . VAL B 1 25 ? -7.852 4.262 6.734 1 90.12 25 VAL B C 1
ATOM 1056 O O . VAL B 1 25 ? -6.848 4.039 7.414 1 90.12 25 VAL B O 1
ATOM 1059 N N . GLN B 1 26 ? -8.812 5.074 7.09 1 89.44 26 GLN B N 1
ATOM 1060 C CA . GLN B 1 26 ? -8.711 5.844 8.328 1 89.44 26 GLN B CA 1
ATOM 1061 C C . GLN B 1 26 ? -8.672 4.926 9.547 1 89.44 26 GLN B C 1
ATOM 1063 O O . GLN B 1 26 ? -7.938 5.188 10.5 1 89.44 26 GLN B O 1
ATOM 1068 N N . LYS B 1 27 ? -9.445 3.953 9.484 1 88.81 27 LYS B N 1
ATOM 1069 C CA . LYS B 1 27 ? -9.453 2.988 10.578 1 88.81 27 LYS B CA 1
ATOM 1070 C C . LYS B 1 27 ? -8.07 2.379 10.789 1 88.81 27 LYS B C 1
ATOM 1072 O O . LYS B 1 27 ? -7.617 2.227 11.93 1 88.81 27 LYS B O 1
ATOM 1077 N N . ILE B 1 28 ? -7.445 2.068 9.719 1 91.06 28 ILE B N 1
ATOM 1078 C CA . ILE B 1 28 ? -6.121 1.457 9.805 1 91.06 28 ILE B CA 1
ATOM 1079 C C . ILE B 1 28 ? -5.117 2.471 10.344 1 91.06 28 ILE B C 1
ATOM 1081 O O . ILE B 1 28 ? -4.281 2.139 11.188 1 91.06 28 ILE B O 1
ATOM 1085 N N . ILE B 1 29 ? -5.184 3.697 9.898 1 90.75 29 ILE B N 1
ATOM 1086 C CA . ILE B 1 29 ? -4.281 4.762 10.32 1 90.75 29 ILE B CA 1
ATOM 1087 C C . ILE B 1 29 ? -4.465 5.023 11.82 1 90.75 29 ILE B C 1
ATOM 1089 O O . ILE B 1 29 ? -3.484 5.168 12.555 1 90.75 29 ILE B O 1
ATOM 1093 N N . ASN B 1 30 ? -5.695 4.996 12.273 1 86.88 30 ASN B N 1
ATOM 1094 C CA . ASN B 1 30 ? -6.035 5.391 13.641 1 86.88 30 ASN B CA 1
ATOM 1095 C C . ASN B 1 30 ? -5.93 4.215 14.609 1 86.88 30 ASN B C 1
ATOM 1097 O O . ASN B 1 30 ? -6.203 4.363 15.797 1 86.88 30 ASN B O 1
ATOM 1101 N N . ALA B 1 31 ? -5.648 3.092 14.023 1 83.75 31 ALA B N 1
ATOM 1102 C CA . ALA B 1 31 ? -5.523 1.916 14.883 1 83.75 31 ALA B CA 1
ATOM 1103 C C . ALA B 1 31 ? -4.398 2.094 15.898 1 83.75 31 ALA B C 1
ATOM 1105 O O . ALA B 1 31 ? -4.371 1.415 16.922 1 83.75 31 ALA B O 1
ATOM 1106 N N . ASP B 1 32 ? -3.535 2.957 15.586 1 81.19 32 ASP B N 1
ATOM 1107 C CA . ASP B 1 32 ? -2.471 3.301 16.531 1 81.19 32 ASP B CA 1
ATOM 1108 C C . ASP B 1 32 ? -2.789 4.598 17.266 1 81.19 32 ASP B C 1
ATOM 1110 O O . ASP B 1 32 ? -2.703 5.684 16.688 1 81.19 32 ASP B O 1
ATOM 1114 N N . PRO B 1 33 ? -3.08 4.461 18.578 1 81.94 33 PRO B N 1
ATOM 1115 C CA . PRO B 1 33 ? -3.5 5.648 19.328 1 81.94 33 PRO B CA 1
ATOM 1116 C C . PRO B 1 33 ? -2.359 6.633 19.562 1 81.94 33 PRO B C 1
ATOM 1118 O O . PRO B 1 33 ? -2.602 7.785 19.938 1 81.94 33 PRO B O 1
ATOM 1121 N N . GLU B 1 34 ? -1.14 6.273 19.344 1 85.19 34 GLU B N 1
ATOM 1122 C CA . GLU B 1 34 ? -0.009 7.16 19.594 1 85.19 34 GLU B CA 1
ATOM 1123 C C . GLU B 1 34 ? 0.25 8.07 18.391 1 85.19 34 GLU B C 1
ATOM 1125 O O . GLU B 1 34 ? 1.065 8.992 18.469 1 85.19 34 GLU B O 1
ATOM 1130 N N . ARG B 1 35 ? -0.567 7.793 17.406 1 85.56 35 ARG B N 1
ATOM 1131 C CA . ARG B 1 35 ? -0.341 8.594 16.219 1 85.56 35 ARG B CA 1
ATOM 1132 C C . ARG B 1 35 ? -1.208 9.852 16.219 1 85.56 35 ARG B C 1
ATOM 1134 O O . ARG B 1 35 ? -2.271 9.875 16.844 1 85.56 35 ARG B O 1
ATOM 1141 N N . LEU B 1 36 ? -0.671 10.852 15.609 1 89.38 36 LEU B N 1
ATOM 1142 C CA . LEU B 1 36 ? -1.399 12.102 15.43 1 89.38 36 LEU B CA 1
ATOM 1143 C C . LEU B 1 36 ? -2.658 11.891 14.602 1 89.38 36 LEU B C 1
ATOM 1145 O O . LEU B 1 36 ? -2.738 10.938 13.82 1 89.38 36 LEU B O 1
ATOM 1149 N N . HIS B 1 37 ? -3.594 12.805 14.836 1 91.44 37 HIS B N 1
ATOM 1150 C CA . HIS B 1 37 ? -4.797 12.812 14.016 1 91.44 37 HIS B CA 1
ATOM 1151 C C . HIS B 1 37 ? -4.461 13.117 12.555 1 91.44 37 HIS B C 1
ATOM 1153 O O . HIS B 1 37 ? -3.686 14.031 12.266 1 91.44 37 HIS B O 1
ATOM 1159 N N . THR B 1 38 ? -5.086 12.328 11.719 1 92.44 38 THR B N 1
ATOM 1160 C CA . THR B 1 38 ? -4.879 12.523 10.281 1 92.44 38 THR B CA 1
ATOM 1161 C C . THR B 1 38 ? -6.047 13.289 9.664 1 92.44 38 THR B C 1
ATOM 1163 O O . THR B 1 38 ? -7.195 12.859 9.766 1 92.44 38 THR B O 1
ATOM 1166 N N . SER B 1 39 ? -5.766 14.43 9.055 1 90.88 39 SER B N 1
ATOM 1167 C CA . SER B 1 39 ? -6.793 15.211 8.375 1 90.88 39 SER B CA 1
ATOM 1168 C C . SER B 1 39 ? -7.43 14.422 7.238 1 90.88 39 SER B C 1
ATOM 1170 O O . SER B 1 39 ? -6.844 13.453 6.746 1 90.88 39 SER B O 1
ATOM 1172 N N . LYS B 1 40 ? -8.602 14.875 6.777 1 87.31 40 LYS B N 1
ATOM 1173 C CA . LYS B 1 40 ? -9.289 14.211 5.668 1 87.31 40 LYS B CA 1
ATOM 1174 C C . LYS B 1 40 ? -8.453 14.266 4.395 1 87.31 40 LYS B C 1
ATOM 1176 O O . LYS B 1 40 ? -8.391 13.297 3.639 1 87.31 40 LYS B O 1
ATOM 1181 N N . ASN B 1 41 ? -7.777 15.367 4.188 1 89.75 41 ASN B N 1
ATOM 1182 C CA . ASN B 1 41 ? -6.945 15.516 3 1 89.75 41 ASN B CA 1
ATOM 1183 C C . ASN B 1 41 ? -5.734 14.586 3.047 1 89.75 41 ASN B C 1
ATOM 1185 O O . ASN B 1 41 ? -5.324 14.047 2.02 1 89.75 41 ASN B O 1
ATOM 1189 N N . ALA B 1 42 ? -5.223 14.508 4.234 1 93 42 ALA B N 1
ATOM 1190 C CA . ALA B 1 42 ? -4.102 13.586 4.406 1 93 42 ALA B CA 1
ATOM 1191 C C . ALA B 1 42 ? -4.543 12.141 4.203 1 93 42 ALA B C 1
ATOM 1193 O O . ALA B 1 42 ? -3.848 11.352 3.555 1 93 42 ALA B O 1
ATOM 1194 N N . ALA B 1 43 ? -5.66 11.844 4.734 1 91.62 43 ALA B N 1
ATOM 1195 C CA . ALA B 1 43 ? -6.211 10.5 4.574 1 91.62 43 ALA B CA 1
ATOM 1196 C C . ALA B 1 43 ? -6.457 10.188 3.1 1 91.62 43 ALA B C 1
ATOM 1198 O O . ALA B 1 43 ? -6.227 9.055 2.656 1 91.62 43 ALA B O 1
ATOM 1199 N N . PHE B 1 44 ? -6.836 11.078 2.398 1 89.25 44 PHE B N 1
ATOM 1200 C CA . PHE B 1 44 ? -7.039 10.93 0.962 1 89.25 44 PHE B CA 1
ATOM 1201 C C . PHE B 1 44 ? -5.723 10.648 0.254 1 89.25 44 PHE B C 1
ATOM 1203 O O . PHE B 1 44 ? -5.656 9.797 -0.636 1 89.25 44 PHE B O 1
ATOM 1210 N N . ALA B 1 45 ? -4.754 11.383 0.565 1 93 45 ALA B N 1
ATOM 1211 C CA . ALA B 1 45 ? -3.434 11.164 -0.02 1 93 45 ALA B CA 1
ATOM 1212 C C . ALA B 1 45 ? -2.941 9.75 0.253 1 93 45 ALA B C 1
ATOM 1214 O O . ALA B 1 45 ? -2.391 9.094 -0.636 1 93 45 ALA B O 1
ATOM 1215 N N . ILE B 1 46 ? -3.176 9.328 1.453 1 95 46 ILE B N 1
ATOM 1216 C CA . ILE B 1 46 ? -2.744 7.984 1.831 1 95 46 ILE B CA 1
ATOM 1217 C C . ILE B 1 46 ? -3.564 6.945 1.07 1 95 46 ILE B C 1
ATOM 1219 O O . ILE B 1 46 ? -3.029 5.93 0.622 1 95 46 ILE B O 1
ATOM 1223 N N . ALA B 1 47 ? -4.84 7.191 0.917 1 92.31 47 ALA B N 1
ATOM 1224 C CA . ALA B 1 47 ? -5.695 6.285 0.158 1 92.31 47 ALA B CA 1
ATOM 1225 C C . ALA B 1 47 ? -5.246 6.191 -1.297 1 92.31 47 ALA B C 1
ATOM 1227 O O . ALA B 1 47 ? -5.18 5.098 -1.864 1 92.31 47 ALA B O 1
ATOM 1228 N N . LEU B 1 48 ? -4.918 7.316 -1.832 1 90.31 48 LEU B N 1
ATOM 1229 C CA . LEU B 1 48 ? -4.41 7.352 -3.199 1 90.31 48 LEU B CA 1
ATOM 1230 C C . LEU B 1 48 ? -3.09 6.594 -3.309 1 90.31 48 LEU B C 1
ATOM 1232 O O . LEU B 1 48 ? -2.91 5.777 -4.219 1 90.31 48 LEU B O 1
ATOM 1236 N N . ALA B 1 49 ? -2.193 6.879 -2.426 1 94.62 49 ALA B N 1
ATOM 1237 C CA . ALA B 1 49 ? -0.91 6.184 -2.385 1 94.62 49 ALA B CA 1
ATOM 1238 C C . ALA B 1 49 ? -1.107 4.672 -2.262 1 94.62 49 ALA B C 1
ATOM 1240 O O . ALA B 1 49 ? -0.393 3.895 -2.896 1 94.62 49 ALA B O 1
ATOM 1241 N N . THR B 1 50 ? -2.088 4.316 -1.453 1 94.88 50 THR B N 1
ATOM 1242 C CA . THR B 1 50 ? -2.379 2.906 -1.221 1 94.88 50 THR B CA 1
ATOM 1243 C C . THR B 1 50 ? -2.879 2.238 -2.5 1 94.88 50 THR B C 1
ATOM 1245 O O . THR B 1 50 ? -2.488 1.112 -2.812 1 94.88 50 THR B O 1
ATOM 1248 N N . GLU B 1 51 ? -3.697 2.871 -3.229 1 92.56 51 GLU B N 1
ATOM 1249 C CA . GLU B 1 51 ? -4.16 2.324 -4.5 1 92.56 51 GLU B CA 1
ATOM 1250 C C . GLU B 1 51 ? -3 2.125 -5.473 1 92.56 51 GLU B C 1
ATOM 1252 O O . GLU B 1 51 ? -2.912 1.093 -6.141 1 92.56 51 GLU B O 1
ATOM 1257 N N . MET B 1 52 ? -2.137 3.09 -5.516 1 92.5 52 MET B N 1
ATOM 1258 C CA . MET B 1 52 ? -0.962 2.971 -6.375 1 92.5 52 MET B CA 1
ATOM 1259 C C . MET B 1 52 ? -0.066 1.826 -5.914 1 92.5 52 MET B C 1
ATOM 1261 O O . MET B 1 52 ? 0.549 1.146 -6.738 1 92.5 52 MET B O 1
ATOM 1265 N N . PHE B 1 53 ? -0.01 1.682 -4.656 1 94.56 53 PHE B N 1
ATOM 1266 C CA . PHE B 1 53 ? 0.763 0.574 -4.109 1 94.56 53 PHE B CA 1
ATOM 1267 C C . PHE B 1 53 ? 0.199 -0.764 -4.574 1 94.56 53 PHE B C 1
ATOM 1269 O O . PHE B 1 53 ? 0.949 -1.648 -4.992 1 94.56 53 PHE B O 1
ATOM 1276 N N . ILE B 1 54 ? -1.103 -0.969 -4.457 1 95.31 54 ILE B N 1
ATOM 1277 C CA . ILE B 1 54 ? -1.735 -2.205 -4.906 1 95.31 54 ILE B CA 1
ATOM 1278 C C . ILE B 1 54 ? -1.387 -2.463 -6.371 1 95.31 54 ILE B C 1
ATOM 1280 O O . ILE B 1 54 ? -1.017 -3.58 -6.738 1 95.31 54 ILE B O 1
ATOM 1284 N N . GLN B 1 55 ? -1.457 -1.439 -7.215 1 92.69 55 GLN B N 1
ATOM 1285 C CA . GLN B 1 55 ? -1.128 -1.575 -8.625 1 92.69 55 GLN B CA 1
ATOM 1286 C C . GLN B 1 55 ? 0.336 -1.963 -8.82 1 92.69 55 GLN B C 1
ATOM 1288 O O . GLN B 1 55 ? 0.652 -2.84 -9.625 1 92.69 55 GLN B O 1
ATOM 1293 N N . HIS B 1 56 ? 1.182 -1.278 -8.125 1 94.56 56 HIS B N 1
ATOM 1294 C CA . HIS B 1 56 ? 2.611 -1.56 -8.203 1 94.56 56 HIS B CA 1
ATOM 1295 C C . HIS B 1 56 ? 2.912 -3.002 -7.809 1 94.56 56 HIS B C 1
ATOM 1297 O O . HIS B 1 56 ? 3.639 -3.703 -8.516 1 94.56 56 HIS B O 1
ATOM 1303 N N . LEU B 1 57 ? 2.359 -3.457 -6.688 1 96 57 LEU B N 1
ATOM 1304 C CA . LEU B 1 57 ? 2.582 -4.82 -6.223 1 96 57 LEU B CA 1
ATOM 1305 C C . LEU B 1 57 ? 2.006 -5.832 -7.207 1 96 57 LEU B C 1
ATOM 1307 O O . LEU B 1 57 ? 2.645 -6.844 -7.508 1 96 57 LEU B O 1
ATOM 1311 N N . ALA B 1 58 ? 0.81 -5.586 -7.707 1 95.06 58 ALA B N 1
ATOM 1312 C CA . ALA B 1 58 ? 0.194 -6.469 -8.695 1 95.06 58 ALA B CA 1
ATOM 1313 C C . ALA B 1 58 ? 1.058 -6.578 -9.945 1 95.06 58 ALA B C 1
ATOM 1315 O O . ALA B 1 58 ? 1.277 -7.676 -10.461 1 95.06 58 ALA B O 1
ATOM 1316 N N . THR B 1 59 ? 1.546 -5.441 -10.414 1 94.69 59 THR B N 1
ATOM 1317 C CA . THR B 1 59 ? 2.381 -5.414 -11.609 1 94.69 59 THR B CA 1
ATOM 1318 C C . THR B 1 59 ? 3.682 -6.18 -11.383 1 94.69 59 THR B C 1
ATOM 1320 O O . THR B 1 59 ? 4.098 -6.977 -12.219 1 94.69 59 THR B O 1
ATOM 1323 N N . THR B 1 60 ? 4.293 -5.914 -10.258 1 96 60 THR B N 1
ATOM 1324 C CA . THR B 1 60 ? 5.539 -6.598 -9.93 1 96 60 THR B CA 1
ATOM 1325 C C . THR B 1 60 ? 5.324 -8.102 -9.836 1 96 60 THR B C 1
ATOM 1327 O O . THR B 1 60 ? 6.141 -8.883 -10.328 1 96 60 THR B O 1
ATOM 1330 N N . THR B 1 61 ? 4.211 -8.523 -9.234 1 96.44 61 THR B N 1
ATOM 1331 C CA . THR B 1 61 ? 3.881 -9.938 -9.117 1 96.44 61 THR B CA 1
ATOM 1332 C C . THR B 1 61 ? 3.627 -10.547 -10.492 1 96.44 61 THR B C 1
ATOM 1334 O O . THR B 1 61 ? 4.094 -11.656 -10.773 1 96.44 61 THR B O 1
ATOM 1337 N N . HIS B 1 62 ? 2.951 -9.836 -11.312 1 94.88 62 HIS B N 1
ATOM 1338 C CA . HIS B 1 62 ? 2.701 -10.273 -12.68 1 94.88 62 HIS B CA 1
ATOM 1339 C C . HIS B 1 62 ? 4.008 -10.508 -13.43 1 94.88 62 HIS B C 1
ATOM 1341 O O . HIS B 1 62 ? 4.148 -11.5 -14.141 1 94.88 62 HIS B O 1
ATOM 1347 N N . ASN B 1 63 ? 4.918 -9.617 -13.25 1 94.5 63 ASN B N 1
ATOM 1348 C CA . ASN B 1 63 ? 6.211 -9.719 -13.922 1 94.5 63 ASN B CA 1
ATOM 1349 C C . ASN B 1 63 ? 6.98 -10.961 -13.469 1 94.5 63 ASN B C 1
ATOM 1351 O O . ASN B 1 63 ? 7.691 -11.578 -14.258 1 94.5 63 ASN B O 1
ATOM 1355 N N . VAL B 1 64 ? 6.852 -11.273 -12.203 1 94.56 64 VAL B N 1
ATOM 1356 C CA . VAL B 1 64 ? 7.48 -12.477 -11.672 1 94.56 64 VAL B CA 1
ATOM 1357 C C . VAL B 1 64 ? 6.938 -13.703 -12.398 1 94.56 64 VAL B C 1
ATOM 1359 O O . VAL B 1 64 ? 7.699 -14.586 -12.805 1 94.56 64 VAL B O 1
ATOM 1362 N N . VAL B 1 65 ? 5.605 -13.773 -12.602 1 95.5 65 VAL B N 1
ATOM 1363 C CA . VAL B 1 65 ? 4.965 -14.922 -13.227 1 95.5 65 VAL B CA 1
ATOM 1364 C C . VAL B 1 65 ? 5.344 -14.984 -14.703 1 95.5 65 VAL B C 1
ATOM 1366 O O . VAL B 1 65 ? 5.66 -16.062 -15.227 1 95.5 65 VAL B O 1
ATOM 1369 N N . LYS B 1 66 ? 5.41 -13.859 -15.344 1 94.06 66 LYS B N 1
ATOM 1370 C CA . LYS B 1 66 ? 5.699 -13.797 -16.781 1 94.06 66 LYS B CA 1
ATOM 1371 C C . LYS B 1 66 ? 7.16 -14.141 -17.047 1 94.06 66 LYS B C 1
ATOM 1373 O O . LYS B 1 66 ? 7.504 -14.547 -18.172 1 94.06 66 LYS B O 1
ATOM 1378 N N . ALA B 1 67 ? 7.957 -13.945 -16.078 1 94.25 67 ALA B N 1
ATOM 1379 C CA . ALA B 1 67 ? 9.375 -14.234 -16.25 1 94.25 67 ALA B CA 1
ATOM 1380 C C . ALA B 1 67 ? 9.641 -15.734 -16.188 1 94.25 67 ALA B C 1
ATOM 1382 O O . ALA B 1 67 ? 10.719 -16.203 -16.578 1 94.25 67 ALA B O 1
ATOM 1383 N N . GLU B 1 68 ? 8.656 -16.469 -15.742 1 92.94 68 GLU B N 1
ATOM 1384 C CA . GLU B 1 68 ? 8.812 -17.922 -15.664 1 92.94 68 GLU B CA 1
ATOM 1385 C C . GLU B 1 68 ? 8.797 -18.547 -17.047 1 92.94 68 GLU B C 1
ATOM 1387 O O . GLU B 1 68 ? 8.125 -18.047 -17.953 1 92.94 68 GLU B O 1
ATOM 1392 N N . ARG B 1 69 ? 9.484 -19.672 -17.125 1 91.31 69 ARG B N 1
ATOM 1393 C CA . ARG B 1 69 ? 9.602 -20.375 -18.406 1 91.31 69 ARG B CA 1
ATOM 1394 C C . ARG B 1 69 ? 8.266 -20.969 -18.828 1 91.31 69 ARG B C 1
ATOM 1396 O O . ARG B 1 69 ? 7.855 -20.828 -19.984 1 91.31 69 ARG B O 1
ATOM 1403 N N . LYS B 1 70 ? 7.586 -21.609 -17.844 1 90.88 70 LYS B N 1
ATOM 1404 C CA . LYS B 1 70 ? 6.273 -22.203 -18.109 1 90.88 70 LYS B CA 1
ATOM 1405 C C . LYS B 1 70 ? 5.164 -21.156 -17.938 1 90.88 70 LYS B C 1
ATOM 1407 O O . LYS B 1 70 ? 5.012 -20.594 -16.859 1 90.88 70 LYS B O 1
ATOM 1412 N N . PRO B 1 71 ? 4.488 -20.906 -19.062 1 89.12 71 PRO B N 1
ATOM 1413 C CA . PRO B 1 71 ? 3.418 -19.922 -18.953 1 89.12 71 PRO B CA 1
ATOM 1414 C C . PRO B 1 71 ? 2.318 -20.344 -17.984 1 89.12 71 PRO B C 1
ATOM 1416 O O . PRO B 1 71 ? 1.941 -21.516 -17.953 1 89.12 71 PRO B O 1
ATOM 1419 N N . ARG B 1 72 ? 1.964 -19.516 -17.156 1 90.62 72 ARG B N 1
ATOM 1420 C CA . ARG B 1 72 ? 0.823 -19.672 -16.25 1 90.62 72 ARG B CA 1
ATOM 1421 C C . ARG B 1 72 ? -0.206 -18.578 -16.469 1 90.62 72 ARG B C 1
ATOM 1423 O O . ARG B 1 72 ? 0.124 -17.5 -16.984 1 90.62 72 ARG B O 1
ATOM 1430 N N . ARG B 1 73 ? -1.465 -18.984 -16.109 1 88.81 73 ARG B N 1
ATOM 1431 C CA . ARG B 1 73 ? -2.535 -18.016 -16.328 1 88.81 73 ARG B CA 1
ATOM 1432 C C . ARG B 1 73 ? -3.033 -17.438 -15.008 1 88.81 73 ARG B C 1
ATOM 1434 O O . ARG B 1 73 ? -3.965 -16.625 -14.992 1 88.81 73 ARG B O 1
ATOM 1441 N N . ASN B 1 74 ? -2.449 -17.875 -13.945 1 93.25 74 ASN B N 1
ATOM 1442 C CA . ASN B 1 74 ? -2.916 -17.359 -12.664 1 93.25 74 ASN B CA 1
ATOM 1443 C C . ASN B 1 74 ? -1.753 -16.922 -11.781 1 93.25 74 ASN B C 1
ATOM 1445 O O . ASN B 1 74 ? -0.618 -17.359 -11.977 1 93.25 74 ASN B O 1
ATOM 1449 N N . ILE B 1 75 ? -2.021 -16.031 -10.945 1 94.5 75 ILE B N 1
ATOM 1450 C CA . ILE B 1 75 ? -1.095 -15.547 -9.93 1 94.5 75 ILE B CA 1
ATOM 1451 C C . ILE B 1 75 ? -1.388 -16.234 -8.594 1 94.5 75 ILE B C 1
ATOM 1453 O O . ILE B 1 75 ? -2.545 -16.328 -8.18 1 94.5 75 ILE B O 1
ATOM 1457 N N . GLN B 1 76 ? -0.359 -16.75 -7.941 1 93.94 76 GLN B N 1
ATOM 1458 C CA . GLN B 1 76 ? -0.483 -17.469 -6.676 1 93.94 76 GLN B CA 1
ATOM 1459 C C . GLN B 1 76 ? 0.224 -16.719 -5.547 1 93.94 76 GLN B C 1
ATOM 1461 O O . GLN B 1 76 ? 0.945 -15.75 -5.797 1 93.94 76 GLN B O 1
ATOM 1466 N N . TYR B 1 77 ? -0.041 -17.219 -4.359 1 94 77 TYR B N 1
ATOM 1467 C CA . TYR B 1 77 ? 0.582 -16.641 -3.176 1 94 77 TYR B CA 1
ATOM 1468 C C . TYR B 1 77 ? 2.096 -16.578 -3.328 1 94 77 TYR B C 1
ATOM 1470 O O . TYR B 1 77 ? 2.717 -15.547 -3.049 1 94 77 TYR B O 1
ATOM 1478 N N . ARG B 1 78 ? 2.686 -17.656 -3.734 1 93.5 78 ARG B N 1
ATOM 1479 C CA . ARG B 1 78 ? 4.137 -17.75 -3.84 1 93.5 78 ARG B CA 1
ATOM 1480 C C . ARG B 1 78 ? 4.688 -16.656 -4.766 1 93.5 78 ARG B C 1
ATOM 1482 O O . ARG B 1 78 ? 5.816 -16.203 -4.586 1 93.5 78 ARG B O 1
ATOM 1489 N N . ASP B 1 79 ? 3.906 -16.328 -5.801 1 95.88 79 ASP B N 1
ATOM 1490 C CA . ASP B 1 79 ? 4.336 -15.289 -6.738 1 95.88 79 ASP B CA 1
ATOM 1491 C C . ASP B 1 79 ? 4.406 -13.922 -6.051 1 95.88 79 ASP B C 1
ATOM 1493 O O . ASP B 1 79 ? 5.324 -13.141 -6.312 1 95.88 79 ASP B O 1
ATOM 1497 N N . VAL B 1 80 ? 3.436 -13.68 -5.18 1 96.12 80 VAL B N 1
ATOM 1498 C CA . VAL B 1 80 ? 3.443 -12.438 -4.41 1 96.12 80 VAL B CA 1
ATOM 1499 C C . VAL B 1 80 ? 4.656 -12.414 -3.482 1 96.12 80 VAL B C 1
ATOM 1501 O O . VAL B 1 80 ? 5.379 -11.422 -3.422 1 96.12 80 VAL B O 1
ATOM 1504 N N . SER B 1 81 ? 4.871 -13.5 -2.832 1 95.31 81 SER B N 1
ATOM 1505 C CA . SER B 1 81 ? 6.012 -13.609 -1.927 1 95.31 81 SER B CA 1
ATOM 1506 C C . SER B 1 81 ? 7.328 -13.414 -2.672 1 95.31 81 SER B C 1
ATOM 1508 O O . SER B 1 81 ? 8.227 -12.727 -2.184 1 95.31 81 SER B O 1
ATOM 1510 N N . THR B 1 82 ? 7.438 -13.992 -3.785 1 95.44 82 THR B N 1
ATOM 1511 C CA . THR B 1 82 ? 8.633 -13.852 -4.602 1 95.44 82 THR B CA 1
ATOM 1512 C C . THR B 1 82 ? 8.828 -12.398 -5.039 1 95.44 82 THR B C 1
ATOM 1514 O O . THR B 1 82 ? 9.938 -11.867 -4.984 1 95.44 82 THR B O 1
ATOM 1517 N N . ALA B 1 83 ? 7.773 -11.766 -5.496 1 96.44 83 ALA B N 1
ATOM 1518 C CA . ALA B 1 83 ? 7.828 -10.359 -5.891 1 96.44 83 ALA B CA 1
ATOM 1519 C C . ALA B 1 83 ? 8.344 -9.492 -4.746 1 96.44 83 ALA B C 1
ATOM 1521 O O . ALA B 1 83 ? 9.211 -8.641 -4.945 1 96.44 83 ALA B O 1
ATOM 1522 N N . VAL B 1 84 ? 7.809 -9.719 -3.547 1 96.25 84 VAL B N 1
ATOM 1523 C CA . VAL B 1 84 ? 8.195 -8.961 -2.361 1 96.25 84 VAL B CA 1
ATOM 1524 C C . VAL B 1 84 ? 9.672 -9.203 -2.055 1 96.25 84 VAL B C 1
ATOM 1526 O O . VAL B 1 84 ? 10.414 -8.266 -1.745 1 96.25 84 VAL B O 1
ATOM 1529 N N . ALA B 1 85 ? 10.109 -10.391 -2.174 1 94.81 85 ALA B N 1
ATOM 1530 C CA . ALA B 1 85 ? 11.477 -10.766 -1.848 1 94.81 85 ALA B CA 1
ATOM 1531 C C . ALA B 1 85 ? 12.461 -10.188 -2.859 1 94.81 85 ALA B C 1
ATOM 1533 O O . ALA B 1 85 ? 13.594 -9.836 -2.508 1 94.81 85 ALA B O 1
ATOM 1534 N N . LYS B 1 86 ? 12.039 -9.984 -4.047 1 94.19 86 LYS B N 1
ATOM 1535 C CA . LYS B 1 86 ? 12.961 -9.625 -5.117 1 94.19 86 LYS B CA 1
ATOM 1536 C C . LYS B 1 86 ? 12.953 -8.117 -5.367 1 94.19 86 LYS B C 1
ATOM 1538 O O . LYS B 1 86 ? 13.773 -7.605 -6.137 1 94.19 86 LYS B O 1
ATOM 1543 N N . THR B 1 87 ? 11.984 -7.43 -4.828 1 94.25 87 THR B N 1
ATOM 1544 C CA . THR B 1 87 ? 11.844 -6.008 -5.121 1 94.25 87 THR B CA 1
ATOM 1545 C C . THR B 1 87 ? 12.297 -5.164 -3.934 1 94.25 87 THR B C 1
ATOM 1547 O O . THR B 1 87 ? 11.703 -5.227 -2.857 1 94.25 87 THR B O 1
ATOM 1550 N N . ASP B 1 88 ? 13.219 -4.285 -4.207 1 93.62 88 ASP B N 1
ATOM 1551 C CA . ASP B 1 88 ? 13.875 -3.531 -3.146 1 93.62 88 ASP B CA 1
ATOM 1552 C C . ASP B 1 88 ? 12.875 -2.674 -2.377 1 93.62 88 ASP B C 1
ATOM 1554 O O . ASP B 1 88 ? 12.898 -2.639 -1.145 1 93.62 88 ASP B O 1
ATOM 1558 N N . ASN B 1 89 ? 12.039 -2.051 -3.059 1 93.31 89 ASN B N 1
ATOM 1559 C CA . ASN B 1 89 ? 11.156 -1.106 -2.381 1 93.31 89 ASN B CA 1
ATOM 1560 C C . ASN B 1 89 ? 10.016 -1.822 -1.665 1 93.31 89 ASN B C 1
ATOM 1562 O O . ASN B 1 89 ? 9.172 -1.181 -1.035 1 93.31 89 ASN B O 1
ATOM 1566 N N . LEU B 1 90 ? 10.047 -3.121 -1.671 1 95.38 90 LEU B N 1
ATOM 1567 C CA . LEU B 1 90 ? 9.031 -3.904 -0.976 1 95.38 90 LEU B CA 1
ATOM 1568 C C . LEU B 1 90 ? 9.641 -4.664 0.197 1 95.38 90 LEU B C 1
ATOM 1570 O O . LEU B 1 90 ? 8.984 -5.516 0.802 1 95.38 90 LEU B O 1
ATOM 1574 N N . GLU B 1 91 ? 10.805 -4.316 0.519 1 92.81 91 GLU B N 1
ATOM 1575 C CA . GLU B 1 91 ? 11.547 -5.035 1.545 1 92.81 91 GLU B CA 1
ATOM 1576 C C . GLU B 1 91 ? 10.82 -5.008 2.883 1 92.81 91 GLU B C 1
ATOM 1578 O O . GLU B 1 91 ? 10.891 -5.965 3.658 1 92.81 91 GLU B O 1
ATOM 1583 N N . PHE B 1 92 ? 10.141 -3.959 3.184 1 91.06 92 PHE B N 1
ATOM 1584 C CA . PHE B 1 92 ? 9.453 -3.807 4.461 1 91.06 92 PHE B CA 1
ATOM 1585 C C . PHE B 1 92 ? 8.336 -4.836 4.602 1 91.06 92 PHE B C 1
ATOM 1587 O O . PHE B 1 92 ? 7.812 -5.043 5.699 1 91.06 92 PHE B O 1
ATOM 1594 N N . LEU B 1 93 ? 8.094 -5.605 3.553 1 93.88 93 LEU B N 1
ATOM 1595 C CA . LEU B 1 93 ? 6.984 -6.559 3.555 1 93.88 93 LEU B CA 1
ATOM 1596 C C . LEU B 1 93 ? 7.496 -7.984 3.707 1 93.88 93 LEU B C 1
ATOM 1598 O O . LEU B 1 93 ? 6.707 -8.922 3.834 1 93.88 93 LEU B O 1
ATOM 1602 N N . VAL B 1 94 ? 8.734 -8.289 3.684 1 90.69 94 VAL B N 1
ATOM 1603 C CA . VAL B 1 94 ? 9.32 -9.617 3.545 1 90.69 94 VAL B CA 1
ATOM 1604 C C . VAL B 1 94 ? 8.867 -10.508 4.703 1 90.69 94 VAL B C 1
ATOM 1606 O O . VAL B 1 94 ? 8.609 -11.695 4.52 1 90.69 94 VAL B O 1
ATOM 1609 N N . ASP B 1 95 ? 8.602 -9.93 5.836 1 87.56 95 ASP B N 1
ATOM 1610 C CA . ASP B 1 95 ? 8.203 -10.727 6.992 1 87.56 95 ASP B CA 1
ATOM 1611 C C . ASP B 1 95 ? 6.695 -10.938 7.023 1 87.56 95 ASP B C 1
ATOM 1613 O O . ASP B 1 95 ? 6.203 -11.844 7.703 1 87.56 95 ASP B O 1
ATOM 1617 N N . VAL B 1 96 ? 5.992 -10.164 6.367 1 84.5 96 VAL B N 1
ATOM 1618 C CA . VAL B 1 96 ? 4.531 -10.203 6.387 1 84.5 96 VAL B CA 1
ATOM 1619 C C . VAL B 1 96 ? 4.031 -11.156 5.309 1 84.5 96 VAL B C 1
ATOM 1621 O O . VAL B 1 96 ? 2.99 -11.805 5.477 1 84.5 96 VAL B O 1
ATOM 1624 N N . VAL B 1 97 ? 4.719 -11.18 4.203 1 89.38 97 VAL B N 1
ATOM 1625 C CA . VAL B 1 97 ? 4.395 -12.078 3.098 1 89.38 97 VAL B CA 1
ATOM 1626 C C . VAL B 1 97 ? 5.57 -13.016 2.828 1 89.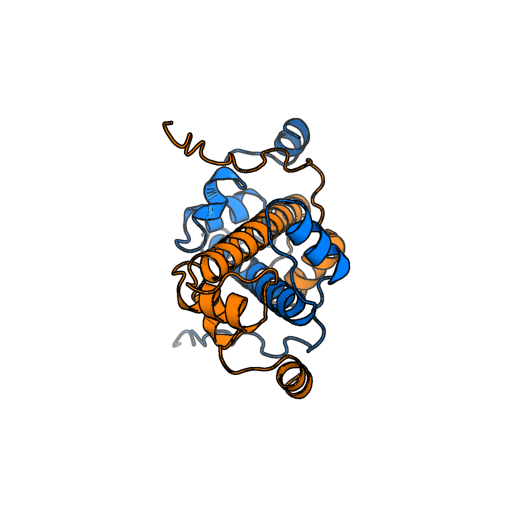38 97 VAL B C 1
ATOM 1628 O O . VAL B 1 97 ? 6.262 -12.875 1.817 1 89.38 97 VAL B O 1
ATOM 1631 N N . PRO B 1 98 ? 5.656 -14 3.785 1 81.31 98 PRO B N 1
ATOM 1632 C CA . PRO B 1 98 ? 6.82 -14.883 3.619 1 81.31 98 PRO B CA 1
ATOM 1633 C C . PRO B 1 98 ? 6.641 -15.891 2.488 1 81.31 98 PRO B C 1
ATOM 1635 O O . PRO B 1 98 ? 5.516 -16.141 2.049 1 81.31 98 PRO B O 1
ATOM 1638 N N . LYS B 1 99 ? 7.719 -16.531 2.012 1 78.75 99 LYS B N 1
ATOM 1639 C CA . LYS B 1 99 ? 7.746 -17.484 0.91 1 78.75 99 LYS B CA 1
ATOM 1640 C C . LYS B 1 99 ? 7.098 -18.812 1.312 1 78.75 99 LYS B C 1
ATOM 1642 O O . LYS B 1 99 ? 6.516 -19.5 0.473 1 78.75 99 LYS B O 1
ATOM 1647 N N . THR B 1 100 ? 7.094 -19.125 2.48 1 68.19 100 THR B N 1
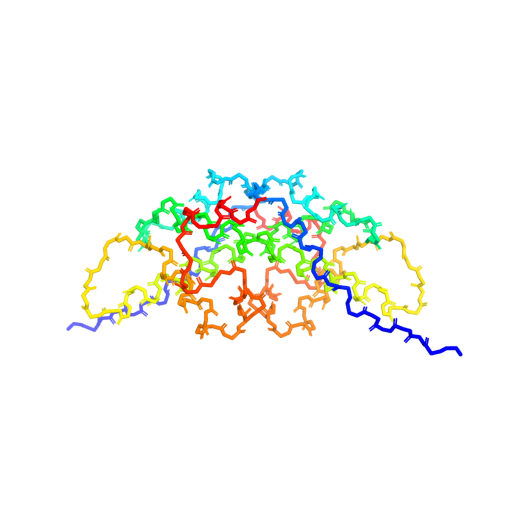ATOM 1648 C CA . THR B 1 100 ? 6.758 -20.5 2.869 1 68.19 100 THR B CA 1
ATOM 1649 C C . THR B 1 100 ? 5.352 -20.562 3.457 1 68.19 100 THR B C 1
ATOM 1651 O O . THR B 1 100 ? 4.918 -21.625 3.92 1 68.19 100 THR B O 1
ATOM 1654 N N . MET B 1 101 ? 4.59 -19.516 3.451 1 62.09 101 MET B N 1
ATOM 1655 C CA . MET B 1 101 ? 3.357 -19.641 4.223 1 62.09 101 MET B CA 1
ATOM 1656 C C . MET B 1 101 ? 2.158 -19.859 3.305 1 62.09 101 MET B C 1
ATOM 1658 O O . MET B 1 101 ? 2.141 -19.359 2.176 1 62.09 101 MET B O 1
ATOM 1662 N N . THR B 1 102 ? 1.445 -20.953 3.588 1 57.5 102 THR B N 1
ATOM 1663 C CA . THR B 1 102 ? 0.161 -21.156 2.928 1 57.5 102 THR B CA 1
ATOM 1664 C C . THR B 1 102 ? -0.931 -20.344 3.604 1 57.5 102 THR B C 1
ATOM 1666 O O . THR B 1 102 ? -0.746 -19.844 4.719 1 57.5 102 THR B O 1
ATOM 1669 N N . PHE B 1 103 ? -1.998 -19.906 2.82 1 56.41 103 PHE B N 1
ATOM 1670 C CA . PHE B 1 103 ? -3.154 -19.219 3.375 1 56.41 103 PHE B CA 1
ATOM 1671 C C . PHE B 1 103 ? -3.592 -19.859 4.688 1 56.41 103 PHE B C 1
ATOM 1673 O O . PHE B 1 103 ? -3.891 -19.156 5.656 1 56.41 103 PHE B O 1
ATOM 1680 N N . LYS B 1 104 ? -3.705 -21.156 4.645 1 57.28 104 LYS B N 1
ATOM 1681 C CA . LYS B 1 104 ? -4.125 -21.922 5.812 1 57.28 104 LYS B CA 1
ATOM 1682 C C . LYS B 1 104 ? -3.213 -21.656 7.008 1 57.28 104 LYS B C 1
ATOM 1684 O O . LYS B 1 104 ? -3.688 -21.5 8.133 1 57.28 104 LYS B O 1
ATOM 1689 N N . GLU B 1 105 ? -2.082 -21.484 6.762 1 58.88 105 GLU B N 1
ATOM 1690 C CA . GLU B 1 105 ? -1.108 -21.266 7.828 1 58.88 105 GLU B CA 1
ATOM 1691 C C . GLU B 1 105 ? -1.184 -19.844 8.367 1 58.88 105 GLU B C 1
ATOM 1693 O O . GLU B 1 105 ? -1.029 -19.625 9.57 1 58.88 105 GLU B O 1
ATOM 1698 N N . PHE B 1 106 ? -1.486 -19 7.516 1 57.09 106 PHE B N 1
ATOM 1699 C CA . PHE B 1 106 ? -1.615 -17.609 7.93 1 57.09 106 PHE B CA 1
ATOM 1700 C C . PHE B 1 106 ? -2.826 -17.422 8.836 1 57.09 106 PHE B C 1
ATOM 1702 O O . PHE B 1 106 ? -2.744 -16.734 9.859 1 57.09 106 PHE B O 1
ATOM 1709 N N . LYS B 1 107 ? -3.867 -17.984 8.375 1 57.91 107 LYS B N 1
ATOM 1710 C CA . LYS B 1 107 ? -5.07 -17.906 9.195 1 57.91 107 LYS B CA 1
ATOM 1711 C C . LYS B 1 107 ? -4.832 -18.547 10.57 1 57.91 107 LYS B C 1
ATOM 1713 O O . LYS B 1 107 ? -5.422 -18.109 11.562 1 57.91 107 LYS B O 1
ATOM 1718 N N . LYS B 1 108 ? -3.959 -19.578 10.57 1 55.88 108 LYS B N 1
ATOM 1719 C CA . LYS B 1 108 ? -3.711 -20.25 11.844 1 55.88 108 LYS B CA 1
ATOM 1720 C C . LYS B 1 108 ? -2.857 -19.375 12.758 1 55.88 108 LYS B C 1
ATOM 1722 O O . LYS B 1 108 ? -2.971 -19.469 13.984 1 55.88 108 LYS B O 1
ATOM 1727 N N . LYS B 1 109 ? -2.172 -18.562 12.172 1 52.59 109 LYS B N 1
ATOM 1728 C CA . LYS B 1 109 ? -1.263 -17.766 13 1 52.59 109 LYS B CA 1
ATOM 1729 C C . LYS B 1 109 ? -1.942 -16.5 13.508 1 52.59 109 LYS B C 1
ATOM 1731 O O . LYS B 1 109 ? -1.407 -15.812 14.383 1 52.59 109 LYS B O 1
ATOM 1736 N N . GLN B 1 110 ? -3.039 -16.078 13.023 1 48.12 110 GLN B N 1
ATOM 1737 C CA . GLN B 1 110 ? -3.799 -14.945 13.531 1 48.12 110 GLN B CA 1
ATOM 1738 C C . GLN B 1 110 ? -4.734 -15.367 14.656 1 48.12 110 GLN B C 1
ATOM 1740 O O . GLN B 1 110 ? -4.914 -14.633 15.633 1 48.12 110 GLN B O 1
#

InterPro domains:
  IPR003958 Transcription factor CBF/NF-Y/archaeal histone domain [PF00808] (19-84)
  IPR009072 Histone-fold [G3DSA:1.10.20.10] (2-99)
  IPR009072 Histone-fold [SSF47113] (30-100)
  IPR050568 Transcription/DNA replication regulator [PTHR10252] (15-101)